Protein AF-0000000081335334 (afdb_homodimer)

Sequence (210 aa):
MKFLCPSDELTPDSSRGFDIDGCKLLAVRRNGVAYFYINRCPHRGIALEWQPDRFLDDSASLIQCATHGALFLIESGECIAGPCAGQSLVALPGREDEQGLWVAIMKFLCPSDELTPDSSRGFDIDGCKLLAVRRNGVAYFYINRCPHRGIALEWQPDRFLDDSASLIQCATHGALFLIESGECIAGPCAGQSLVALPGREDEQGLWVAI

Solvent-accessible surface area (backbone atoms only — not comparable to full-atom values): 11265 Å² total; per-residue (Å²): 104,40,80,74,45,48,54,81,79,56,43,82,59,34,43,41,61,47,71,58,87,79,47,44,28,34,38,35,27,50,94,91,40,77,40,38,29,46,41,36,32,38,70,79,42,40,63,27,48,85,48,90,40,48,36,54,40,94,83,48,69,29,36,29,27,61,83,79,55,31,31,21,40,63,91,72,25,39,23,78,37,54,89,39,50,77,42,48,43,50,71,36,59,64,51,75,56,96,76,16,32,34,33,51,66,103,40,80,72,44,48,55,80,78,55,42,85,59,33,44,40,62,48,71,59,87,78,47,46,28,35,38,35,25,51,95,89,40,79,39,38,30,48,42,34,33,38,68,80,41,41,63,28,48,85,47,90,40,49,37,54,39,95,82,47,70,32,35,29,27,62,82,79,54,30,31,20,40,62,90,73,25,39,21,77,38,55,86,38,49,77,42,50,43,50,69,38,57,64,51,74,57,97,76,16,33,33,33,51,66

Secondary structure (DSSP, 8-state):
-EEEE-GGGS-TT-EEEEEETTEEEEEEEETTEEEEEES--TTTS--S-SSTT--B-TTSSEEE-TTT--EEETTT-BEEESTTTT-BPPB--EEE-SS-EEE--/-EEEE-GGGS-TT-EEEEEETTEEEEEEEETTEEEEEES--TTTS--S-SSTT--B-TTSSEEE-TTT--EEETTT-BEEESTTTT-BPPB--EEE-SS-EEE--

Nearest PDB structures (foldseek):
  3gce-assembly1_A  TM=8.422E-01  e=9.012E-07  Nocardioides aromaticivorans
  8hn2-assembly1_B  TM=8.717E-01  e=3.182E-06  Chlorobaculum tepidum
  5bok-assembly1_A  TM=8.753E-01  e=7.651E-06  Diaphorobacter sp. DS2
  4nbh-assembly1_B  TM=7.617E-01  e=2.555E-06  Janthinobacterium sp. J3
  2qpz-assembly1_A  TM=8.067E-01  e=3.553E-05  Pseudomonas putida

Radius of gyration: 17.17 Å; Cα contacts (8 Å, |Δi|>4): 540; chains: 2; bounding box: 34×48×43 Å

Organism: NCBI:txid2813360

InterPro domains:
  IPR017941 Rieske [2Fe-2S] iron-sulphur domain [PF00355] (3-87)
  IPR017941 Rieske [2Fe-2S] iron-sulphur domain [PS51296] (2-103)
  IPR036922 Rieske [2Fe-2S] iron-sulphur domain superfamily [G3DSA:2.102.10.10] (2-104)
  IPR036922 Rieske [2Fe-2S] iron-sulphur domain superfamily [SSF50022] (3-103)

Structure (mmCIF, N/CA/C/O backbone):
data_AF-0000000081335334-model_v1
#
loop_
_entity.id
_entity.type
_entity.pdbx_description
1 polymer 'Rieske 2Fe-2S domain-containing protein'
#
loop_
_atom_site.group_PDB
_atom_site.id
_atom_site.type_symbol
_atom_site.label_atom_id
_atom_site.label_alt_id
_atom_site.label_comp_id
_atom_site.label_asym_id
_atom_site.label_entity_id
_atom_site.label_seq_id
_atom_site.pdbx_PDB_ins_code
_atom_site.Cartn_x
_atom_site.Cartn_y
_atom_site.Cartn_z
_atom_site.occupancy
_atom_site.B_iso_or_equiv
_atom_site.auth_seq_id
_atom_site.auth_comp_id
_atom_site.auth_asym_id
_atom_site.auth_atom_id
_atom_site.pdbx_PDB_model_num
ATOM 1 N N . MET A 1 1 ? 7.398 10.844 -5.656 1 84.88 1 MET A N 1
ATOM 2 C CA . MET A 1 1 ? 6.449 11.086 -4.57 1 84.88 1 MET A CA 1
ATOM 3 C C . MET A 1 1 ? 5.344 12.039 -5.016 1 84.88 1 MET A C 1
ATOM 5 O O . MET A 1 1 ? 5.531 12.82 -5.945 1 84.88 1 MET A O 1
ATOM 9 N N . LYS A 1 2 ? 4.117 11.797 -4.398 1 89.25 2 LYS A N 1
ATOM 10 C CA . LYS A 1 2 ? 2.943 12.625 -4.684 1 89.25 2 LYS A CA 1
ATOM 11 C C . LYS A 1 2 ? 2.67 13.602 -3.543 1 89.25 2 LYS A C 1
ATOM 13 O O . LYS A 1 2 ? 2.721 13.227 -2.369 1 89.25 2 LYS A O 1
ATOM 18 N N . PHE A 1 3 ? 2.5 14.906 -3.975 1 94.31 3 PHE A N 1
ATOM 19 C CA . PHE A 1 3 ? 2.145 15.922 -2.99 1 94.31 3 PHE A CA 1
ATOM 20 C C . PHE A 1 3 ? 0.717 15.719 -2.494 1 94.31 3 PHE A C 1
ATOM 22 O O . PHE A 1 3 ? -0.206 15.555 -3.295 1 94.31 3 PHE A O 1
ATOM 29 N N . LEU A 1 4 ? 0.511 15.703 -1.159 1 97.31 4 LEU A N 1
ATOM 30 C CA . LEU A 1 4 ? -0.815 15.477 -0.598 1 97.31 4 LEU A CA 1
ATOM 31 C C . LEU A 1 4 ? -1.488 16.797 -0.234 1 97.31 4 LEU A C 1
ATOM 33 O O . LEU A 1 4 ? -2.604 17.062 -0.681 1 97.31 4 LEU A O 1
ATOM 37 N N . CYS A 1 5 ? -0.789 17.578 0.562 1 98.31 5 CYS A N 1
ATOM 38 C CA . CYS A 1 5 ? -1.36 18.828 1.056 1 98.31 5 CYS A CA 1
ATOM 39 C C . CYS A 1 5 ? -0.318 19.641 1.812 1 98.31 5 CYS A C 1
ATOM 41 O O . CYS A 1 5 ? 0.732 19.109 2.188 1 98.31 5 CYS A O 1
ATOM 43 N N . PRO A 1 6 ? -0.608 20.906 1.947 1 98.56 6 PRO A N 1
ATOM 44 C CA . PRO A 1 6 ? 0.229 21.672 2.871 1 98.56 6 PRO A CA 1
ATOM 45 C C . PRO A 1 6 ? 0.205 21.109 4.293 1 98.56 6 PRO A C 1
ATOM 47 O O . PRO A 1 6 ? -0.805 20.547 4.723 1 98.56 6 PRO A O 1
ATOM 50 N N . SER A 1 7 ? 1.353 21.344 5.004 1 98.19 7 SER A N 1
ATOM 51 C CA . SER A 1 7 ? 1.514 20.766 6.332 1 98.19 7 SER A CA 1
ATOM 52 C C . SER A 1 7 ? 0.416 21.234 7.277 1 98.19 7 SER A C 1
ATOM 54 O O . SER A 1 7 ? -0.032 20.484 8.141 1 98.19 7 SER A O 1
ATOM 56 N N . ASP A 1 8 ? -0.045 22.422 7.094 1 97.81 8 ASP A N 1
ATOM 57 C CA . ASP A 1 8 ? -0.977 23.016 8.055 1 97.81 8 ASP A CA 1
ATOM 58 C C . ASP A 1 8 ? -2.383 22.438 7.871 1 97.81 8 ASP A C 1
ATOM 60 O O . ASP A 1 8 ? -3.254 22.641 8.719 1 97.81 8 ASP A O 1
ATOM 64 N N . GLU A 1 9 ? -2.6 21.734 6.777 1 98.25 9 GLU A N 1
ATOM 65 C CA . GLU A 1 9 ? -3.902 21.109 6.566 1 98.25 9 GLU A CA 1
ATOM 66 C C . GLU A 1 9 ? -4.043 19.828 7.395 1 98.25 9 GLU A C 1
ATOM 68 O O . GLU A 1 9 ? -5.148 19.312 7.566 1 98.25 9 GLU A O 1
ATOM 73 N N . LEU A 1 10 ? -3.016 19.297 7.859 1 98.69 10 LEU A N 1
ATOM 74 C CA . LEU A 1 10 ? -3.035 18.203 8.82 1 98.69 10 LEU A CA 1
ATOM 75 C C . LEU A 1 10 ? -2.561 18.672 10.195 1 98.69 10 LEU A C 1
ATOM 77 O O . LEU A 1 10 ? -1.369 18.609 10.5 1 98.69 10 LEU A O 1
ATOM 81 N N . THR A 1 11 ? -3.455 19.047 10.969 1 97.81 11 THR A N 1
ATOM 82 C CA . THR A 1 11 ? -3.148 19.641 12.266 1 97.81 11 THR A CA 1
ATOM 83 C C . THR A 1 11 ? -2.715 18.562 13.258 1 97.81 11 THR A C 1
ATOM 85 O O . THR A 1 11 ? -2.84 17.375 12.984 1 97.81 11 THR A O 1
ATOM 88 N N . PRO A 1 12 ? -2.119 18.984 14.383 1 97.81 12 PRO A N 1
ATOM 89 C CA . PRO A 1 12 ? -1.72 18 15.383 1 97.81 12 PRO A CA 1
ATOM 90 C C . PRO A 1 12 ? -2.877 17.109 15.828 1 97.81 12 PRO A C 1
ATOM 92 O O . PRO A 1 12 ? -4.004 17.578 15.992 1 97.81 12 PRO A O 1
ATOM 95 N N . ASP A 1 13 ? -2.559 15.797 16.031 1 98.19 13 ASP A N 1
ATOM 96 C CA . ASP A 1 13 ? -3.502 14.797 16.531 1 98.19 13 ASP A CA 1
ATOM 97 C C . ASP A 1 13 ? -4.777 14.781 15.695 1 98.19 13 ASP A C 1
ATOM 99 O O . ASP A 1 13 ? -5.883 14.758 16.234 1 98.19 13 ASP A O 1
ATOM 103 N N . SER A 1 14 ? -4.543 14.883 14.398 1 98.44 14 SER A N 1
ATOM 104 C CA . SER A 1 14 ? -5.656 14.812 13.453 1 98.44 14 SER A CA 1
ATOM 105 C C . SER A 1 14 ? -5.34 13.875 12.297 1 98.44 14 SER A C 1
ATOM 107 O O . SER A 1 14 ? -4.23 13.344 12.211 1 98.44 14 SER A O 1
ATOM 109 N N . SER A 1 15 ? -6.355 13.594 11.531 1 98.81 15 SER A N 1
ATOM 110 C CA . SER A 1 15 ? -6.23 12.727 10.359 1 98.81 15 SER A CA 1
ATOM 111 C C . SER A 1 15 ? -6.891 13.359 9.133 1 98.81 15 SER A C 1
ATOM 113 O O . SER A 1 15 ? -7.723 14.258 9.266 1 98.81 15 SER A O 1
ATOM 115 N N . ARG A 1 16 ? -6.445 12.906 7.996 1 98.75 16 ARG A N 1
ATOM 116 C CA . ARG A 1 16 ? -7.016 13.352 6.73 1 98.75 16 ARG A CA 1
ATOM 117 C C . ARG A 1 16 ? -6.988 12.234 5.691 1 98.75 16 ARG A C 1
ATOM 119 O O . ARG A 1 16 ? -6.008 11.492 5.594 1 98.75 16 ARG A O 1
ATOM 126 N N . GLY A 1 17 ? -8.094 12.211 4.926 1 98.38 17 GLY A N 1
ATOM 127 C CA . GLY A 1 17 ? -8.172 11.266 3.83 1 98.38 17 GLY A CA 1
ATOM 128 C C . GLY A 1 17 ? -7.832 11.875 2.484 1 98.38 17 GLY A C 1
ATOM 129 O O . GLY A 1 17 ? -7.996 13.086 2.287 1 98.38 17 GLY A O 1
ATOM 130 N N . PHE A 1 18 ? -7.355 11.023 1.622 1 96.69 18 PHE A N 1
ATOM 131 C CA . PHE A 1 18 ? -7.008 11.43 0.265 1 96.69 18 PHE A CA 1
ATOM 132 C C . PHE A 1 18 ? -7.406 10.352 -0.738 1 96.69 18 PHE A C 1
ATOM 134 O O . PHE A 1 18 ? -7.559 9.188 -0.376 1 96.69 18 PHE A O 1
ATOM 141 N N . ASP A 1 19 ? -7.652 10.797 -1.922 1 92.12 19 ASP A N 1
ATOM 142 C CA . ASP A 1 19 ? -7.844 9.922 -3.074 1 92.12 19 ASP A CA 1
ATOM 143 C C . ASP A 1 19 ? -6.902 10.312 -4.215 1 92.12 19 ASP A C 1
ATOM 145 O O . ASP A 1 19 ? -7.09 11.344 -4.855 1 92.12 19 ASP A O 1
ATOM 149 N N . ILE A 1 20 ? -5.879 9.492 -4.359 1 87.81 20 ILE A N 1
ATOM 150 C CA . ILE A 1 20 ? -4.898 9.742 -5.41 1 87.81 20 I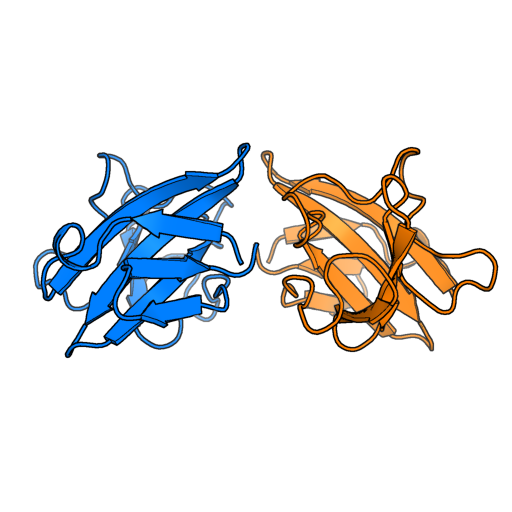LE A CA 1
ATOM 151 C C . ILE A 1 20 ? -5.105 8.75 -6.555 1 87.81 20 ILE A C 1
ATOM 153 O O . ILE A 1 20 ? -4.703 7.59 -6.461 1 87.81 20 ILE A O 1
ATOM 157 N N . ASP A 1 21 ? -5.691 9.234 -7.668 1 79.12 21 ASP A N 1
ATOM 158 C CA . ASP A 1 21 ? -5.945 8.414 -8.844 1 79.12 21 ASP A CA 1
ATOM 159 C C . ASP A 1 21 ? -6.664 7.125 -8.469 1 79.12 21 ASP A C 1
ATOM 161 O O . ASP A 1 21 ? -6.266 6.039 -8.898 1 79.12 21 ASP A O 1
ATOM 165 N N . GLY A 1 22 ? -7.531 7.215 -7.504 1 80.88 22 GLY A N 1
ATOM 166 C CA . GLY A 1 22 ? -8.352 6.074 -7.129 1 80.88 22 GLY A CA 1
ATOM 167 C C . GLY A 1 22 ? -7.805 5.305 -5.941 1 80.88 22 GLY A C 1
ATOM 168 O O . GLY A 1 22 ? -8.453 4.387 -5.438 1 80.88 22 GLY A O 1
ATOM 169 N N . CYS A 1 23 ? -6.637 5.574 -5.543 1 84.5 23 CYS A N 1
ATOM 170 C CA . CYS A 1 23 ? -6.051 4.961 -4.355 1 84.5 23 CYS A CA 1
ATOM 171 C C . CYS A 1 23 ? -6.34 5.793 -3.113 1 84.5 23 CYS A C 1
ATOM 173 O O . CYS A 1 23 ? -5.816 6.898 -2.967 1 84.5 23 CYS A O 1
ATOM 175 N N . LYS A 1 24 ? -7.164 5.211 -2.271 1 92.56 24 LYS A N 1
ATOM 176 C CA . LYS A 1 24 ? -7.527 5.918 -1.044 1 92.56 24 LYS A CA 1
ATOM 177 C C . LYS A 1 24 ? -6.469 5.715 0.038 1 92.56 24 LYS A C 1
ATOM 179 O O . LYS A 1 24 ? -6.02 4.594 0.272 1 92.56 24 LYS A O 1
ATOM 184 N N . LEU A 1 25 ? -6.062 6.852 0.604 1 96.06 25 LEU A N 1
ATOM 185 C CA . LEU A 1 25 ? -5.094 6.77 1.693 1 96.06 25 LEU A CA 1
ATOM 186 C C . LEU A 1 25 ? -5.449 7.75 2.809 1 96.06 25 LEU A C 1
ATOM 188 O O . LEU A 1 25 ? -6.395 8.531 2.678 1 96.06 25 LEU A O 1
ATOM 192 N N . LEU A 1 26 ? -4.816 7.578 3.957 1 98.56 26 LEU A N 1
ATOM 193 C CA . LEU A 1 26 ? -4.988 8.516 5.059 1 98.56 26 LEU A CA 1
ATOM 194 C C . LEU A 1 26 ? -3.639 8.977 5.598 1 98.56 26 LEU A C 1
ATOM 196 O O . LEU A 1 26 ? -2.646 8.25 5.5 1 98.56 26 LEU A O 1
ATOM 200 N N . ALA A 1 27 ? -3.596 10.164 6.09 1 98.81 27 ALA A N 1
ATOM 201 C CA . ALA A 1 27 ? -2.48 10.695 6.871 1 98.81 27 ALA A CA 1
ATOM 202 C C . ALA A 1 27 ? -2.91 11 8.305 1 98.81 27 ALA A C 1
ATOM 204 O O . ALA A 1 27 ? -4.027 11.461 8.539 1 98.81 27 ALA A O 1
ATOM 205 N N . VAL A 1 28 ? -2.057 10.742 9.18 1 98.88 28 VAL A N 1
ATOM 206 C CA . VAL A 1 28 ? -2.299 11.016 10.594 1 98.88 28 VAL A CA 1
ATOM 207 C C . VAL A 1 28 ? -1.081 11.703 11.203 1 98.88 28 VAL A C 1
ATOM 209 O O . VAL A 1 28 ? 0.058 11.305 10.953 1 98.88 28 VAL A O 1
ATOM 212 N N . ARG A 1 29 ? -1.322 12.75 11.961 1 98.62 29 ARG A N 1
ATOM 213 C CA . ARG A 1 29 ? -0.23 13.406 12.672 1 98.62 29 ARG A CA 1
ATOM 214 C C . ARG A 1 29 ? -0.278 13.078 14.164 1 98.62 29 ARG A C 1
ATOM 216 O O . ARG A 1 29 ? -1.317 13.242 14.805 1 98.62 29 ARG A O 1
ATOM 223 N N . ARG A 1 30 ? 0.833 12.578 14.625 1 98.12 30 ARG A N 1
ATOM 224 C CA . ARG A 1 30 ? 1.016 12.281 16.047 1 98.12 30 ARG A CA 1
ATOM 225 C C . ARG A 1 30 ? 2.412 12.68 16.5 1 98.12 30 ARG A C 1
ATOM 227 O O . ARG A 1 30 ? 3.41 12.312 15.891 1 98.12 30 ARG A O 1
ATOM 234 N N . ASN A 1 31 ? 2.396 13.438 17.578 1 97.56 31 ASN A N 1
ATOM 235 C CA . ASN A 1 31 ? 3.662 13.867 18.172 1 97.56 31 ASN A CA 1
ATOM 236 C C . ASN A 1 31 ? 4.574 14.508 17.125 1 97.56 31 ASN A C 1
ATOM 238 O O . ASN A 1 31 ? 5.758 14.18 17.047 1 97.56 31 ASN A O 1
ATOM 242 N N . GLY A 1 32 ? 3.967 15.227 16.266 1 97.25 32 GLY A N 1
ATOM 243 C CA . GLY A 1 32 ? 4.707 16.016 15.297 1 97.25 32 GLY A CA 1
ATOM 244 C C . GLY A 1 32 ? 5.098 15.234 14.062 1 97.25 32 GLY A C 1
ATOM 245 O O . GLY A 1 32 ? 5.676 15.789 13.125 1 97.25 32 GLY A O 1
ATOM 246 N N . VAL A 1 33 ? 4.797 13.984 14.086 1 98.19 33 VAL A N 1
ATOM 247 C CA . VAL A 1 33 ? 5.188 13.133 12.969 1 98.19 33 VAL A CA 1
ATOM 248 C C . VAL A 1 33 ? 3.953 12.742 12.156 1 98.19 33 VAL A C 1
ATOM 250 O O . VAL A 1 33 ? 2.912 12.406 12.727 1 98.19 33 VAL A O 1
ATOM 253 N N . ALA A 1 34 ? 4.039 12.812 10.812 1 98.62 34 ALA A N 1
ATOM 254 C CA . ALA A 1 34 ? 2.961 12.375 9.93 1 98.62 34 ALA A CA 1
ATOM 255 C C . ALA A 1 34 ? 3.164 10.93 9.484 1 98.62 34 ALA A C 1
ATOM 257 O O . ALA A 1 34 ? 4.254 10.562 9.039 1 98.62 34 ALA A O 1
ATOM 258 N N . TYR A 1 35 ? 2.172 10.125 9.648 1 98.62 35 TYR A N 1
ATOM 259 C CA . TYR A 1 35 ? 2.148 8.742 9.195 1 98.62 35 TYR A CA 1
ATOM 260 C C . TYR A 1 35 ? 1.143 8.555 8.062 1 98.62 35 TYR A C 1
ATOM 262 O O . TYR A 1 35 ? 0.133 9.258 8 1 98.62 35 TYR A O 1
ATOM 270 N N . PHE A 1 36 ? 1.461 7.613 7.18 1 98.06 36 PHE A N 1
ATOM 271 C CA . PHE A 1 36 ? 0.638 7.422 5.992 1 98.06 36 PHE A CA 1
ATOM 272 C C . PHE A 1 36 ? 0.286 5.949 5.812 1 98.06 36 PHE A C 1
ATOM 274 O O . PHE A 1 36 ? 1.154 5.078 5.918 1 98.06 36 PHE A O 1
ATOM 281 N N . TYR A 1 37 ? -0.961 5.668 5.52 1 97.19 37 TYR A N 1
ATOM 282 C CA . TYR A 1 37 ? -1.434 4.309 5.301 1 97.19 37 TYR A CA 1
ATOM 283 C C . TYR A 1 37 ? -2.402 4.246 4.125 1 97.19 37 TYR A C 1
ATOM 285 O O . TYR A 1 37 ? -3.1 5.223 3.838 1 97.19 37 TYR A O 1
ATOM 293 N N . ILE A 1 38 ? -2.436 3.111 3.451 1 94.69 38 ILE A N 1
ATOM 294 C CA . ILE A 1 38 ? -3.568 2.842 2.572 1 94.69 38 ILE A CA 1
ATOM 295 C C . ILE A 1 38 ? -4.859 2.816 3.389 1 94.69 38 ILE A C 1
ATOM 297 O O . ILE A 1 38 ? -4.898 2.246 4.48 1 94.69 38 ILE A O 1
ATOM 301 N N . ASN A 1 39 ? -5.867 3.525 2.914 1 96.44 39 ASN A N 1
ATOM 302 C CA . ASN A 1 39 ? -7.152 3.561 3.605 1 96.44 39 ASN A CA 1
ATOM 303 C C . ASN A 1 39 ? -7.965 2.295 3.344 1 96.44 39 ASN A C 1
ATOM 305 O O . ASN A 1 39 ? -8.969 2.334 2.639 1 96.44 39 ASN A O 1
ATOM 309 N N . ARG A 1 40 ? -7.504 1.259 3.939 1 93.69 40 ARG A N 1
ATOM 310 C CA . ARG A 1 40 ? -8.125 -0.052 3.775 1 93.69 40 ARG A CA 1
ATOM 311 C C . ARG A 1 40 ? -7.918 -0.915 5.016 1 93.69 40 ARG A C 1
ATOM 313 O O . ARG A 1 40 ? -6.785 -1.228 5.379 1 93.69 40 ARG A O 1
ATOM 320 N N . CYS A 1 41 ? -8.984 -1.318 5.586 1 95.12 41 CYS A N 1
ATOM 321 C CA . CYS A 1 41 ? -8.906 -2.148 6.781 1 95.12 41 CYS A CA 1
ATOM 322 C C . CYS A 1 41 ? -8.617 -3.6 6.422 1 95.12 41 CYS A C 1
ATOM 324 O O . CYS A 1 41 ? -9.312 -4.188 5.59 1 95.12 41 CYS A O 1
ATOM 326 N N . PRO A 1 42 ? -7.691 -4.215 7.078 1 91.75 42 PRO A N 1
ATOM 327 C CA . PRO A 1 42 ? -7.316 -5.582 6.711 1 91.75 42 PRO A CA 1
ATOM 328 C C . PRO A 1 42 ? -8.398 -6.602 7.047 1 91.75 42 PRO A C 1
ATOM 330 O O . PRO A 1 42 ? -8.367 -7.727 6.539 1 91.75 42 PRO A O 1
ATOM 333 N N . HIS A 1 43 ? -9.383 -6.293 7.883 1 90.25 43 HIS A N 1
ATOM 334 C CA . HIS A 1 43 ? -10.445 -7.219 8.266 1 90.25 43 HIS A CA 1
ATOM 335 C C . HIS A 1 43 ? -11.266 -7.652 7.059 1 90.25 43 HIS A C 1
ATOM 337 O O . HIS A 1 43 ? -11.359 -8.844 6.762 1 90.25 43 HIS A O 1
ATOM 343 N N . ARG A 1 44 ? -11.742 -6.59 6.273 1 88.12 44 ARG A N 1
ATOM 344 C CA . ARG A 1 44 ? -12.602 -6.922 5.137 1 88.12 44 ARG A CA 1
ATOM 345 C C . ARG A 1 44 ? -12.18 -6.148 3.893 1 88.12 44 ARG A C 1
ATOM 347 O O . ARG A 1 44 ? -12.852 -6.207 2.861 1 88.12 44 ARG A O 1
ATOM 354 N N . GLY A 1 45 ? -11.195 -5.395 4.016 1 88.31 45 GLY A N 1
ATOM 355 C CA . GLY A 1 45 ? -10.695 -4.68 2.85 1 88.31 45 GLY A CA 1
ATOM 356 C C . GLY A 1 45 ? -11.508 -3.439 2.518 1 88.31 45 GLY A C 1
ATOM 357 O O . GLY A 1 45 ? -11.578 -3.031 1.356 1 88.31 45 GLY A O 1
ATOM 358 N N . ILE A 1 46 ? -12.086 -2.865 3.486 1 91.12 46 ILE A N 1
ATOM 359 C CA . ILE A 1 46 ? -12.93 -1.699 3.242 1 91.12 46 ILE A CA 1
ATOM 360 C C . ILE A 1 46 ? -12.25 -0.449 3.801 1 91.12 46 ILE A C 1
ATOM 362 O O . ILE A 1 46 ? -11.289 -0.545 4.562 1 91.12 46 ILE A O 1
ATOM 366 N N . ALA A 1 47 ? -12.781 0.696 3.379 1 94.62 47 ALA A N 1
ATOM 367 C CA . ALA A 1 47 ? -12.297 1.956 3.934 1 94.62 47 ALA A CA 1
ATOM 368 C C . ALA A 1 47 ? -12.547 2.027 5.438 1 94.62 47 ALA A C 1
ATOM 370 O O . ALA A 1 47 ? -13.555 1.515 5.93 1 94.62 47 ALA A O 1
ATOM 371 N N . LEU A 1 48 ? -11.672 2.752 6.117 1 97.69 48 LEU A N 1
ATOM 372 C CA . LEU A 1 48 ? -11.719 2.789 7.574 1 97.69 48 LEU A CA 1
ATOM 373 C C . LEU A 1 48 ? -12.797 3.746 8.062 1 97.69 48 LEU A C 1
ATOM 375 O O . LEU A 1 48 ? -13.398 3.525 9.117 1 97.69 48 LEU A O 1
ATOM 379 N N . GLU A 1 49 ? -12.984 4.793 7.348 1 97.38 49 GLU A N 1
ATOM 380 C CA . GLU A 1 49 ? -13.773 5.883 7.902 1 97.38 49 GLU A CA 1
ATOM 381 C C . GLU A 1 49 ? -15.203 5.867 7.352 1 97.38 49 GLU A C 1
ATOM 383 O O . GLU A 1 49 ? -15.422 5.457 6.211 1 97.38 49 GLU A O 1
ATOM 388 N N . TRP A 1 50 ? -16.172 6.359 8.102 1 95.75 50 TRP A N 1
ATOM 389 C CA . TRP A 1 50 ? -17.531 6.602 7.641 1 95.75 50 TRP A CA 1
ATOM 390 C C . TRP A 1 50 ? -17.719 8.062 7.242 1 95.75 50 TRP A C 1
ATOM 392 O O . TRP A 1 50 ? -18.594 8.383 6.43 1 95.75 50 TRP A O 1
ATOM 402 N N . GLN A 1 51 ? -17.047 8.883 7.902 1 96.69 51 GLN A N 1
ATOM 403 C CA . GLN A 1 51 ? -17.047 10.312 7.59 1 96.69 51 GLN A CA 1
ATOM 404 C C . GLN A 1 51 ? -15.672 10.75 7.082 1 96.69 51 GLN A C 1
ATOM 406 O O . GLN A 1 51 ? -14.641 10.344 7.621 1 96.69 51 GLN A O 1
ATOM 411 N N . PRO A 1 52 ? -15.695 11.664 6.102 1 97.06 52 PRO A N 1
ATOM 412 C CA . PRO A 1 52 ? -14.414 12.117 5.559 1 97.06 52 PRO A CA 1
ATOM 413 C C . PRO A 1 52 ? -13.469 12.633 6.641 1 97.06 52 PRO A C 1
ATOM 415 O O . PRO A 1 52 ? -13.906 13.305 7.578 1 97.06 52 PRO A O 1
ATOM 418 N N . ASP A 1 53 ? -12.203 12.227 6.582 1 98.38 53 ASP A N 1
ATOM 419 C CA . ASP A 1 53 ? -11.086 12.75 7.348 1 98.38 53 ASP A CA 1
ATOM 420 C C . ASP A 1 53 ? -11.141 12.281 8.805 1 98.38 53 ASP A C 1
ATOM 422 O O . ASP A 1 53 ? -10.32 12.688 9.625 1 98.38 53 ASP A O 1
ATOM 426 N N . ARG A 1 54 ? -12.133 11.43 9.117 1 97.88 54 ARG A N 1
ATOM 427 C CA . ARG A 1 54 ? -12.266 10.953 10.492 1 97.88 54 ARG A CA 1
ATOM 428 C C . ARG A 1 54 ? -11.805 9.508 10.617 1 97.88 54 ARG A C 1
ATOM 430 O O . ARG A 1 54 ? -12.594 8.578 10.406 1 97.88 54 ARG A O 1
ATOM 437 N N . PHE A 1 55 ? -10.555 9.406 11.117 1 98.88 55 PHE A N 1
ATOM 438 C CA . PHE A 1 55 ? -9.969 8.07 11.188 1 98.88 55 PHE A CA 1
ATOM 439 C C . PHE A 1 55 ? -9.555 7.742 12.617 1 98.88 55 PHE A C 1
ATOM 441 O O . PHE A 1 55 ? -9.133 6.617 12.906 1 98.88 55 PHE A O 1
ATOM 448 N N . LEU A 1 56 ? -9.602 8.703 13.523 1 98.81 56 LEU A N 1
ATOM 449 C CA . LEU A 1 56 ? -9.047 8.508 14.859 1 98.81 56 LEU A CA 1
ATOM 450 C C . LEU A 1 56 ? -10.148 8.203 15.867 1 98.81 56 LEU A C 1
ATOM 452 O O . LEU A 1 56 ? -11.297 8.617 15.688 1 98.81 56 LEU A O 1
ATOM 456 N N . ASP A 1 57 ? -9.734 7.496 16.891 1 98.31 57 ASP A N 1
ATOM 457 C CA . ASP A 1 57 ? -10.664 7.285 18 1 98.31 57 ASP A CA 1
ATOM 458 C C . ASP A 1 57 ? -10.891 8.578 18.781 1 98.31 57 ASP A C 1
ATOM 460 O O . ASP A 1 57 ? -10.289 9.609 18.469 1 98.31 57 ASP A O 1
ATOM 464 N N . ASP A 1 58 ? -11.695 8.492 19.797 1 96.69 58 ASP A N 1
ATOM 465 C CA . ASP A 1 58 ? -12.117 9.688 20.516 1 96.69 58 ASP A CA 1
ATOM 466 C C . ASP A 1 58 ? -10.93 10.359 21.203 1 96.69 58 ASP A C 1
ATOM 468 O O . ASP A 1 58 ? -10.883 11.586 21.312 1 96.69 58 ASP A O 1
ATOM 472 N N . SER A 1 59 ? -10.039 9.602 21.656 1 96.69 59 SER A N 1
ATOM 473 C CA . SER A 1 59 ? -8.883 10.148 22.359 1 96.69 59 SER A CA 1
ATOM 474 C C . SER A 1 59 ? -7.805 10.602 21.391 1 96.69 59 SER A C 1
ATOM 476 O O . SER A 1 59 ? -6.785 11.164 21.797 1 96.69 59 SER A O 1
ATOM 478 N N . ALA A 1 60 ? -7.953 10.312 20.141 1 97.06 60 ALA A N 1
ATOM 479 C CA . ALA A 1 60 ? -6.992 10.625 19.078 1 97.06 60 ALA A CA 1
ATOM 480 C C . ALA A 1 60 ? -5.68 9.875 19.297 1 97.06 60 ALA A C 1
ATOM 482 O O . ALA A 1 60 ? -4.617 10.344 18.891 1 97.06 60 ALA A O 1
ATOM 483 N N . SER A 1 61 ? -5.762 8.727 19.875 1 97.94 61 SER A N 1
ATOM 484 C CA . SER A 1 61 ? -4.547 7.977 20.188 1 97.94 61 SER A CA 1
ATOM 485 C C . SER A 1 61 ? -4.375 6.785 19.25 1 97.94 61 SER A C 1
ATOM 487 O O . SER A 1 61 ? -3.285 6.219 19.156 1 97.94 61 SER A O 1
ATOM 489 N N . LEU A 1 62 ? -5.438 6.387 18.641 1 98.81 62 LEU A N 1
ATOM 490 C CA . LEU A 1 62 ? -5.453 5.227 17.766 1 98.81 62 LEU A CA 1
ATOM 491 C C . LEU A 1 62 ? -6.195 5.539 16.469 1 98.81 62 LEU A C 1
ATOM 493 O O . LEU A 1 62 ? -7.078 6.398 16.453 1 98.81 62 LEU A O 1
ATOM 497 N N . ILE A 1 63 ? -5.781 4.895 15.375 1 98.88 63 ILE A N 1
ATOM 498 C CA . ILE A 1 63 ? -6.609 4.844 14.172 1 98.88 63 ILE A CA 1
ATOM 499 C C . ILE A 1 63 ? -7.758 3.855 14.375 1 98.88 63 ILE A C 1
ATOM 501 O O . ILE A 1 63 ? -7.559 2.768 14.922 1 98.88 63 ILE A O 1
ATOM 505 N N . GLN A 1 64 ? -8.938 4.238 13.945 1 98.81 64 GLN A N 1
ATOM 506 C CA . GLN A 1 64 ? -10.102 3.4 14.172 1 98.81 64 GLN A CA 1
ATOM 507 C C . GLN A 1 64 ? -10.883 3.172 12.875 1 98.81 64 GLN A C 1
ATOM 509 O O . GLN A 1 64 ? -11.148 4.117 12.133 1 98.81 64 GLN A O 1
ATOM 514 N N . CYS A 1 65 ? -11.141 1.946 12.602 1 98.38 65 CYS A N 1
ATOM 515 C CA . CYS A 1 65 ? -12.109 1.65 11.555 1 98.38 65 CYS A CA 1
ATOM 516 C C . CYS A 1 65 ? -13.539 1.807 12.07 1 98.38 65 CYS A C 1
ATOM 518 O O . CYS A 1 65 ? -13.93 1.149 13.039 1 98.38 65 CYS A O 1
ATOM 520 N N . ALA A 1 66 ? -14.289 2.508 11.414 1 97.94 66 ALA A N 1
ATOM 521 C CA . ALA A 1 66 ? -15.617 2.891 11.883 1 97.94 66 ALA A CA 1
ATOM 522 C C . ALA A 1 66 ? -16.609 1.744 11.719 1 97.94 66 ALA A C 1
ATOM 524 O O . ALA A 1 66 ? -17.656 1.725 12.375 1 97.94 66 ALA A O 1
ATOM 525 N N . THR A 1 67 ? -16.328 0.836 10.875 1 96.75 67 THR A N 1
ATOM 526 C CA . THR A 1 67 ? -17.328 -0.161 10.5 1 96.75 67 THR A CA 1
ATOM 527 C C . THR A 1 67 ? -17.422 -1.251 11.57 1 96.75 67 THR A C 1
ATOM 529 O O . THR A 1 67 ? -18.5 -1.485 12.125 1 96.75 67 THR A O 1
ATOM 532 N N . HIS A 1 68 ? -16.312 -1.866 11.969 1 96.81 68 HIS A N 1
ATOM 533 C CA . HIS A 1 68 ? -16.359 -2.963 12.93 1 96.81 68 HIS A CA 1
ATOM 534 C C . HIS A 1 68 ? -15.57 -2.621 14.188 1 96.81 68 HIS A C 1
ATOM 536 O O . HIS A 1 68 ? -15.398 -3.469 15.07 1 96.81 68 HIS A O 1
ATOM 542 N N . GLY A 1 69 ? -14.914 -1.448 14.164 1 98.06 69 GLY A N 1
ATOM 543 C CA . GLY A 1 69 ? -14.336 -0.924 15.391 1 98.06 69 GLY A CA 1
ATOM 544 C C . GLY A 1 69 ? -12.906 -1.385 15.617 1 98.06 69 GLY A C 1
ATOM 545 O O . GLY A 1 69 ? -12.391 -1.293 16.734 1 98.06 69 GLY A O 1
ATOM 546 N N . ALA A 1 70 ? -12.258 -1.906 14.586 1 98.25 70 ALA A N 1
ATOM 547 C CA . ALA A 1 70 ? -10.844 -2.262 14.727 1 98.25 70 ALA A CA 1
ATOM 548 C C . ALA A 1 70 ? -10.016 -1.05 15.141 1 98.25 70 ALA A C 1
ATOM 550 O O . ALA A 1 70 ? -10.242 0.06 14.656 1 98.25 70 ALA A O 1
ATOM 551 N N . LEU A 1 71 ? -8.992 -1.304 16.062 1 98.88 71 LEU A N 1
ATOM 552 C CA . LEU A 1 71 ? -8.125 -0.249 16.562 1 98.88 71 LEU A CA 1
ATOM 553 C C . LEU A 1 71 ? -6.668 -0.53 16.203 1 98.88 71 LEU A C 1
ATOM 555 O O . LEU A 1 71 ? -6.168 -1.634 16.438 1 98.88 71 LEU A O 1
ATOM 559 N N . PHE A 1 72 ? -6.004 0.489 15.633 1 98.75 72 PHE A N 1
ATOM 560 C CA . PHE A 1 72 ? -4.633 0.352 15.156 1 98.75 72 PHE A CA 1
ATOM 561 C C . PHE A 1 72 ? -3.723 1.372 15.836 1 98.75 72 PHE A C 1
ATOM 563 O O . PHE A 1 72 ? -4.113 2.525 16.031 1 98.75 72 PHE A O 1
ATOM 570 N N . LEU A 1 73 ? -2.508 0.943 16.094 1 98.81 73 LEU A N 1
ATOM 571 C CA . LEU A 1 73 ? -1.484 1.896 16.516 1 98.81 73 LEU A CA 1
ATOM 572 C C . LEU A 1 73 ? -1.145 2.859 15.383 1 98.81 73 LEU A C 1
ATOM 574 O O . LEU A 1 73 ? -0.965 2.439 14.234 1 98.81 73 LEU A O 1
ATOM 578 N N . ILE A 1 74 ? -1.026 4.156 15.703 1 98.75 74 ILE A N 1
ATOM 579 C CA . ILE A 1 74 ? -0.768 5.18 14.695 1 98.75 74 ILE A CA 1
ATOM 580 C C . ILE A 1 74 ? 0.627 4.98 14.109 1 98.75 74 ILE A C 1
ATOM 582 O O . ILE A 1 74 ? 0.821 5.105 12.898 1 98.75 74 ILE A O 1
ATOM 586 N N . GLU A 1 75 ? 1.611 4.602 14.914 1 98.44 75 GLU A N 1
ATOM 587 C CA . GLU A 1 75 ? 3.02 4.598 14.531 1 98.44 75 GLU A CA 1
ATOM 588 C C . GLU A 1 75 ? 3.357 3.379 13.68 1 98.44 75 GLU A C 1
ATOM 590 O O . GLU A 1 75 ? 4.215 3.451 12.797 1 98.44 75 GLU A O 1
ATOM 595 N N . SER A 1 76 ?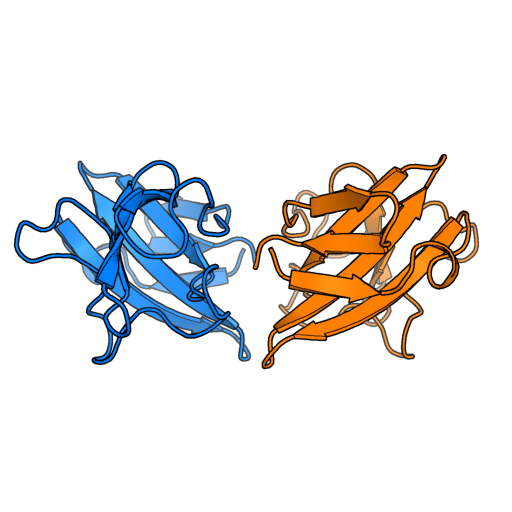 2.691 2.275 13.969 1 97.5 76 SER A N 1
ATOM 596 C CA . SER A 1 76 ? 3.088 1.046 13.289 1 97.5 76 SER A CA 1
ATOM 597 C C . SER A 1 76 ? 1.974 0.531 12.383 1 97.5 76 SER A C 1
ATOM 599 O O . SER A 1 76 ? 2.213 -0.303 11.508 1 97.5 76 SER A O 1
ATOM 601 N N . GLY A 1 77 ? 0.732 0.942 12.625 1 97.94 77 GLY A N 1
ATOM 602 C CA . GLY A 1 77 ? -0.399 0.425 11.875 1 97.94 77 GLY A CA 1
ATOM 603 C C . GLY A 1 77 ? -0.888 -0.92 12.375 1 97.94 77 GLY A C 1
ATOM 604 O O . GLY A 1 77 ? -1.8 -1.513 11.797 1 97.94 77 GLY A O 1
ATOM 605 N N . GLU A 1 78 ? -0.311 -1.43 13.484 1 97.56 78 GLU A N 1
ATOM 606 C CA . GLU A 1 78 ? -0.69 -2.734 14.016 1 97.56 78 GLU A CA 1
ATOM 607 C C . GLU A 1 78 ? -2.064 -2.684 14.68 1 97.56 78 GLU A C 1
ATOM 609 O O . GLU A 1 78 ? -2.346 -1.779 15.469 1 97.56 78 GLU A O 1
ATOM 614 N N . CYS A 1 79 ? -2.898 -3.605 14.328 1 98 79 CYS A N 1
ATOM 615 C CA . CYS A 1 79 ? -4.207 -3.717 14.961 1 98 79 CYS A CA 1
ATOM 616 C C . CYS A 1 79 ? -4.09 -4.348 16.344 1 98 79 CYS A C 1
ATOM 618 O O . CYS A 1 79 ? -3.598 -5.469 16.484 1 98 79 CYS A O 1
ATOM 620 N N . ILE A 1 80 ? -4.582 -3.727 17.344 1 98.5 80 ILE A N 1
ATOM 621 C CA . ILE A 1 80 ? -4.371 -4.207 18.703 1 98.5 80 ILE A CA 1
ATOM 622 C C . ILE A 1 80 ? -5.707 -4.625 19.312 1 98.5 80 ILE A C 1
ATOM 624 O O . ILE A 1 80 ? -5.746 -5.172 20.422 1 98.5 80 ILE A O 1
ATOM 628 N N . ALA A 1 81 ? -6.801 -4.348 18.703 1 98.31 81 ALA A N 1
ATOM 629 C CA . ALA A 1 81 ? -8.133 -4.723 19.172 1 98.31 81 ALA A CA 1
ATOM 630 C C . ALA A 1 81 ? -9.125 -4.77 18 1 98.31 81 ALA A C 1
ATOM 632 O O . ALA A 1 81 ? -9.031 -3.979 17.062 1 98.31 81 ALA A O 1
ATOM 633 N N . GLY A 1 82 ? -10.148 -5.637 18.141 1 97.25 82 GLY A N 1
ATOM 634 C CA . GLY A 1 82 ? -11.141 -5.789 17.078 1 97.25 82 GLY A CA 1
ATOM 635 C C . GLY A 1 82 ? -10.945 -7.043 16.25 1 97.25 82 GLY A C 1
ATOM 636 O O . GLY A 1 82 ? -10.203 -7.945 16.656 1 97.25 82 GLY A O 1
ATOM 637 N N . PRO A 1 83 ? -11.625 -7.141 15.039 1 96 83 PRO A N 1
ATOM 638 C CA . PRO A 1 83 ? -11.75 -8.414 14.328 1 96 83 PRO A CA 1
ATOM 639 C C . PRO A 1 83 ? -10.484 -8.789 13.562 1 96 83 PRO A C 1
ATOM 641 O O . PRO A 1 83 ? -10.336 -9.938 13.125 1 96 83 PRO A O 1
ATOM 644 N N . CYS A 1 84 ? -9.562 -7.957 13.344 1 94.06 84 CYS A N 1
ATOM 645 C CA . CYS A 1 84 ? -8.336 -8.273 12.633 1 94.06 84 CYS A CA 1
ATOM 646 C C . CYS A 1 84 ? -7.121 -8.086 13.539 1 94.06 84 CYS A C 1
ATOM 648 O O . CYS A 1 84 ? -6.047 -7.699 13.078 1 94.06 84 CYS A O 1
ATOM 650 N N . ALA A 1 85 ? -7.309 -8.156 14.797 1 95.19 85 ALA A N 1
ATOM 651 C CA . ALA A 1 85 ? -6.199 -8.047 15.734 1 95.19 85 ALA A CA 1
ATOM 652 C C . ALA A 1 85 ? -5.008 -8.883 15.289 1 95.19 85 ALA A C 1
ATOM 654 O O . ALA A 1 85 ? -5.172 -10.031 14.867 1 95.19 85 ALA A O 1
ATOM 655 N N . GLY A 1 86 ? -3.809 -8.297 15.32 1 93.62 86 GLY A N 1
ATOM 656 C CA . GLY A 1 86 ? -2.586 -8.953 14.883 1 93.62 86 GLY A CA 1
ATOM 657 C C . GLY A 1 86 ? -2.197 -8.609 13.461 1 93.62 86 GLY A C 1
ATOM 658 O O . GLY A 1 86 ? -1.041 -8.781 13.07 1 93.62 86 GLY A O 1
ATOM 659 N N . GLN A 1 87 ? -3.121 -8.195 12.633 1 92.94 87 GLN A N 1
ATOM 660 C CA . GLN A 1 87 ? -2.828 -7.684 11.297 1 92.94 87 GLN A CA 1
ATOM 661 C C . GLN A 1 87 ? -2.434 -6.211 11.344 1 92.94 87 GLN A C 1
ATOM 663 O O . GLN A 1 87 ? -2.348 -5.621 12.422 1 92.94 87 GLN A O 1
ATOM 668 N N . SER A 1 88 ? -2.045 -5.676 10.156 1 95.38 88 SER A N 1
ATOM 669 C CA . SER A 1 88 ? -1.604 -4.285 10.141 1 95.38 88 SER A CA 1
ATOM 670 C C . SER A 1 88 ? -2.135 -3.543 8.922 1 95.38 88 SER A C 1
ATOM 672 O O . SER A 1 88 ? -2.385 -4.152 7.879 1 95.38 88 SER A O 1
ATOM 674 N N . LEU A 1 89 ? -2.322 -2.273 9.086 1 96.44 89 LEU A N 1
ATOM 675 C CA . LEU A 1 89 ? -2.496 -1.403 7.93 1 96.44 89 LEU A CA 1
ATOM 676 C C . LEU A 1 89 ? -1.247 -1.407 7.055 1 96.44 89 LEU A C 1
ATOM 678 O O . LEU A 1 89 ? -0.142 -1.654 7.543 1 96.44 89 LEU A O 1
ATOM 682 N N . VAL A 1 90 ? -1.48 -1.14 5.801 1 93.62 90 VAL A N 1
ATOM 683 C CA . VAL A 1 90 ? -0.342 -1.007 4.898 1 93.62 90 VAL A CA 1
ATOM 684 C C . VAL A 1 90 ? 0.197 0.421 4.953 1 93.62 90 VAL A C 1
ATOM 686 O O . VAL A 1 90 ? -0.49 1.365 4.559 1 93.62 90 VAL A O 1
ATOM 689 N N . ALA A 1 91 ? 1.424 0.483 5.395 1 95.31 91 ALA A N 1
ATOM 690 C CA . ALA A 1 91 ? 2.055 1.795 5.52 1 95.31 91 ALA A CA 1
ATOM 691 C C . ALA A 1 91 ? 2.584 2.277 4.172 1 95.31 91 ALA A C 1
ATOM 693 O O . ALA A 1 91 ? 3.043 1.475 3.355 1 95.31 91 ALA A O 1
ATOM 694 N N . LEU A 1 92 ? 2.48 3.504 3.955 1 94.38 92 LEU A N 1
ATOM 695 C CA . LEU A 1 92 ? 3.078 4.152 2.793 1 94.38 92 LEU A CA 1
ATOM 696 C C . LEU A 1 92 ? 4.277 5 3.199 1 94.38 92 LEU A C 1
ATOM 698 O O . LEU A 1 92 ? 4.199 5.781 4.152 1 94.38 92 LEU A O 1
ATOM 702 N N . PRO A 1 93 ? 5.375 4.852 2.461 1 91.25 93 PRO A N 1
ATOM 703 C CA . PRO A 1 93 ? 6.465 5.801 2.707 1 91.25 93 PRO A CA 1
ATOM 704 C C . PRO A 1 93 ? 6.078 7.242 2.383 1 91.25 93 PRO A C 1
ATOM 706 O O . PRO A 1 93 ? 5.359 7.488 1.409 1 91.25 93 PRO A O 1
ATOM 709 N N . GLY A 1 94 ? 6.469 8.102 3.279 1 95 94 GLY A N 1
ATOM 710 C CA . GLY A 1 94 ? 6.203 9.516 3.055 1 95 94 GLY A CA 1
ATOM 711 C C . GLY A 1 94 ? 7.145 10.43 3.816 1 95 94 GLY A C 1
ATOM 712 O O . GLY A 1 94 ? 8.031 9.961 4.535 1 95 94 GLY A O 1
ATOM 713 N N . ARG A 1 95 ? 6.992 11.656 3.455 1 95.25 95 ARG A N 1
ATOM 714 C CA . ARG A 1 95 ? 7.809 12.648 4.148 1 95.25 95 ARG A CA 1
ATOM 715 C C . ARG A 1 95 ? 7.078 13.984 4.266 1 95.25 95 ARG A C 1
ATOM 717 O O . ARG A 1 95 ? 6.055 14.188 3.609 1 95.25 95 ARG A O 1
ATOM 724 N N . GLU A 1 96 ? 7.574 14.797 5.129 1 97.69 96 GLU A N 1
ATOM 725 C CA . GLU A 1 96 ? 7.125 16.172 5.285 1 97.69 96 GLU A CA 1
ATOM 726 C C . GLU A 1 96 ? 8.273 17.156 5.062 1 97.69 96 GLU A C 1
ATOM 728 O O . GLU A 1 96 ? 9.375 16.969 5.59 1 97.69 96 GLU A O 1
ATOM 733 N N . ASP A 1 97 ? 7.98 18.156 4.207 1 97.44 97 ASP A N 1
ATOM 734 C CA . ASP A 1 97 ? 8.969 19.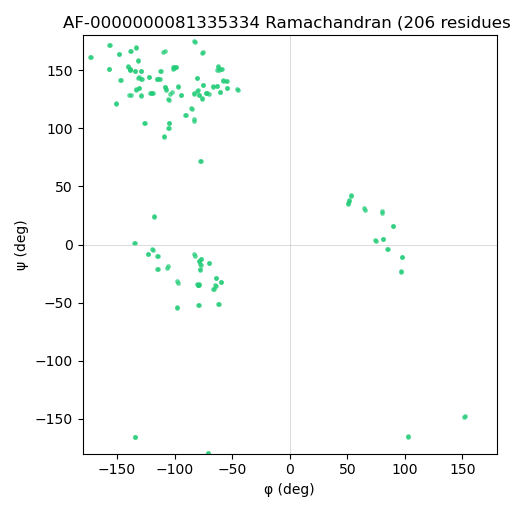219 4.008 1 97.44 97 ASP A CA 1
ATOM 735 C C . ASP A 1 97 ? 8.312 20.594 4.051 1 97.44 97 ASP A C 1
ATOM 737 O O . ASP A 1 97 ? 7.195 20.734 4.547 1 97.44 97 ASP A O 1
ATOM 741 N N . GLU A 1 98 ? 9.031 21.578 3.604 1 97.31 98 GLU A N 1
ATOM 742 C CA . GLU A 1 98 ? 8.547 22.953 3.717 1 97.31 98 GLU A CA 1
ATOM 743 C C . GLU A 1 98 ? 7.277 23.156 2.895 1 97.31 98 GLU A C 1
ATOM 745 O O . GLU A 1 98 ? 6.449 24.016 3.221 1 97.31 98 GLU A O 1
ATOM 750 N N . GLN A 1 99 ? 7.176 22.375 1.823 1 97.69 99 GLN A N 1
ATOM 751 C CA . GLN A 1 99 ? 6.012 22.531 0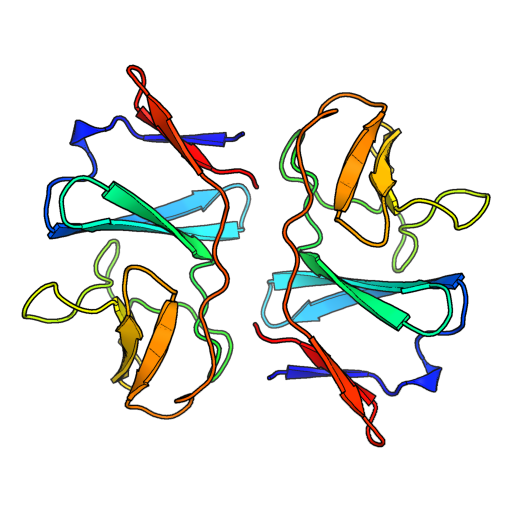.957 1 97.69 99 GLN A CA 1
ATOM 752 C C . GLN A 1 99 ? 4.801 21.797 1.537 1 97.69 99 GLN A C 1
ATOM 754 O O . GLN A 1 99 ? 3.658 22.156 1.237 1 97.69 99 GLN A O 1
ATOM 759 N N . GLY A 1 100 ? 5.043 20.672 2.195 1 98.5 100 GLY A N 1
ATOM 760 C CA . GLY A 1 100 ? 3.941 19.938 2.789 1 98.5 100 GLY A CA 1
ATOM 761 C C . GLY A 1 100 ? 4.211 18.453 2.895 1 98.5 100 GLY A C 1
ATOM 762 O O . GLY A 1 100 ? 5.332 18.031 3.186 1 98.5 100 GLY A O 1
ATOM 763 N N . LEU A 1 101 ? 3.156 17.688 2.777 1 98.44 101 LEU A N 1
ATOM 764 C CA . LEU A 1 101 ? 3.203 16.234 2.93 1 98.44 101 LEU A CA 1
ATOM 765 C C . LEU A 1 101 ? 3.293 15.555 1.57 1 98.44 101 LEU A C 1
ATOM 767 O O . LEU A 1 101 ? 2.604 15.945 0.625 1 98.44 101 LEU A O 1
ATOM 771 N N . TRP A 1 102 ? 4.176 14.57 1.496 1 95.19 102 TRP A N 1
ATOM 772 C CA . TRP A 1 102 ? 4.422 13.789 0.289 1 95.19 102 TRP A CA 1
ATOM 773 C C . TRP A 1 102 ? 4.336 12.297 0.581 1 95.19 102 TRP A C 1
ATOM 775 O O . TRP A 1 102 ? 4.801 11.836 1.628 1 95.19 102 TRP A O 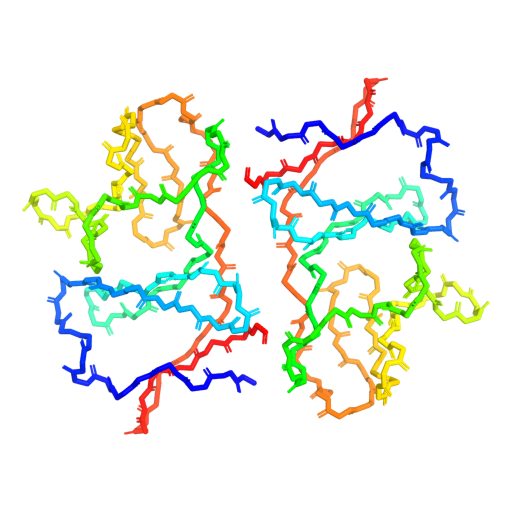1
ATOM 785 N N . VAL A 1 103 ? 3.789 11.531 -0.347 1 94 103 VAL A N 1
ATOM 786 C CA . VAL A 1 103 ? 3.734 10.086 -0.163 1 94 103 VAL A CA 1
ATOM 787 C C . VAL A 1 103 ? 4.25 9.383 -1.419 1 94 103 VAL A C 1
ATOM 789 O O . VAL A 1 103 ? 4.121 9.906 -2.527 1 94 103 VAL A O 1
ATOM 792 N N . ALA A 1 104 ? 4.906 8.305 -1.096 1 85.75 104 ALA A N 1
ATOM 793 C CA . ALA A 1 104 ? 5.328 7.457 -2.209 1 85.75 104 ALA A CA 1
ATOM 794 C C . ALA A 1 104 ? 4.195 6.535 -2.652 1 85.75 104 ALA A C 1
ATOM 796 O O . ALA A 1 104 ? 3.768 5.66 -1.896 1 85.75 104 ALA A O 1
ATOM 797 N N . ILE A 1 105 ? 3.586 6.844 -3.809 1 81.38 105 ILE A N 1
ATOM 798 C CA . ILE A 1 105 ? 2.523 5.98 -4.312 1 81.38 105 ILE A CA 1
ATOM 799 C C . ILE A 1 105 ? 2.387 6.152 -5.82 1 81.38 105 ILE A C 1
ATOM 801 O O . ILE A 1 105 ? 2.727 7.207 -6.363 1 81.38 105 ILE A O 1
ATOM 805 N N . MET B 1 1 ? -5.84 -11.609 6.484 1 84.75 1 MET B N 1
ATOM 806 C CA . MET B 1 1 ? -5.238 -11.781 5.164 1 84.75 1 MET B CA 1
ATOM 807 C C . MET B 1 1 ? -6.273 -12.258 4.152 1 84.75 1 MET B C 1
ATOM 809 O O . MET B 1 1 ? -7.281 -12.859 4.523 1 84.75 1 MET B O 1
ATOM 813 N N . LYS B 1 2 ? -6.055 -11.789 2.875 1 88.94 2 LYS B N 1
ATOM 814 C CA . LYS B 1 2 ? -6.926 -12.172 1.765 1 88.94 2 LYS B CA 1
ATOM 815 C C . LYS B 1 2 ? -6.27 -13.234 0.89 1 88.94 2 LYS B C 1
ATOM 817 O O . LYS B 1 2 ? -5.086 -13.133 0.564 1 88.94 2 LYS B O 1
ATOM 822 N N . PHE B 1 3 ? -7.094 -14.289 0.623 1 94.5 3 PHE B N 1
ATOM 823 C CA . PHE B 1 3 ? -6.621 -15.336 -0.276 1 94.5 3 PHE B CA 1
ATOM 824 C C . PHE B 1 3 ? -6.586 -14.836 -1.715 1 94.5 3 PHE B C 1
ATOM 826 O O . PHE B 1 3 ? -7.559 -14.258 -2.201 1 94.5 3 PHE B O 1
ATOM 833 N N . LEU B 1 4 ? -5.441 -15.055 -2.373 1 97.25 4 LEU B N 1
ATOM 834 C CA . LEU B 1 4 ? -5.297 -14.57 -3.738 1 97.25 4 LEU B CA 1
ATOM 835 C C . LEU B 1 4 ? -5.57 -15.68 -4.746 1 97.25 4 LEU B C 1
ATOM 837 O O . LEU B 1 4 ? -6.414 -15.531 -5.633 1 97.25 4 LEU B O 1
ATOM 841 N N . CYS B 1 5 ? -4.883 -16.781 -4.59 1 98.25 5 CYS B N 1
ATOM 842 C CA . CYS B 1 5 ? -4.984 -17.875 -5.547 1 98.25 5 CYS B CA 1
ATOM 843 C C . CYS B 1 5 ? -4.207 -19.094 -5.062 1 98.25 5 CYS B C 1
ATOM 845 O O . CYS B 1 5 ? -3.377 -18.984 -4.156 1 98.25 5 CYS B O 1
ATOM 847 N N . PRO B 1 6 ? -4.535 -20.219 -5.641 1 98.56 6 PRO B N 1
ATOM 848 C CA . PRO B 1 6 ? -3.654 -21.359 -5.398 1 98.56 6 PRO B CA 1
ATOM 849 C C . PRO B 1 6 ? -2.221 -21.125 -5.863 1 98.56 6 PRO B C 1
ATOM 851 O O . PRO B 1 6 ? -1.999 -20.375 -6.824 1 98.56 6 PRO B O 1
ATOM 854 N N . SER B 1 7 ? -1.279 -21.812 -5.145 1 98.19 7 SER B N 1
ATOM 855 C CA . SER B 1 7 ? 0.138 -21.578 -5.398 1 98.19 7 SER B CA 1
ATOM 856 C C . SER B 1 7 ? 0.497 -21.891 -6.848 1 98.19 7 SER B C 1
ATOM 858 O O . SER B 1 7 ? 1.35 -21.219 -7.438 1 98.19 7 SER B O 1
ATOM 860 N N . ASP B 1 8 ? -0.158 -22.828 -7.426 1 97.88 8 ASP B N 1
ATOM 861 C CA . ASP B 1 8 ? 0.226 -23.297 -8.75 1 97.88 8 ASP B CA 1
ATOM 862 C C . ASP B 1 8 ? -0.227 -22.312 -9.836 1 97.88 8 ASP B C 1
ATOM 864 O O . ASP B 1 8 ? 0.192 -22.422 -10.992 1 97.88 8 ASP B O 1
ATOM 868 N N . GLU B 1 9 ? -1.067 -21.391 -9.469 1 98.25 9 GLU B N 1
ATOM 869 C CA . GLU B 1 9 ? -1.496 -20.375 -10.43 1 98.25 9 GLU B CA 1
ATOM 870 C C . GLU B 1 9 ? -0.422 -19.312 -10.625 1 98.25 9 GLU B C 1
ATOM 872 O O . GLU B 1 9 ? -0.474 -18.547 -11.586 1 98.25 9 GLU B O 1
ATOM 877 N N . LEU B 1 10 ? 0.483 -19.203 -9.766 1 98.69 10 LEU B N 1
ATOM 878 C CA . LEU B 1 10 ? 1.662 -18.375 -9.945 1 98.69 10 LEU B CA 1
ATOM 879 C C . LEU B 1 10 ? 2.912 -19.219 -10.141 1 98.69 10 LEU B C 1
ATOM 881 O O . LEU B 1 10 ? 3.6 -19.547 -9.172 1 98.69 10 LEU B O 1
ATOM 885 N N . THR B 1 11 ? 3.205 -19.453 -11.336 1 97.88 11 THR B N 1
ATOM 886 C CA . THR B 1 11 ? 4.297 -20.359 -11.68 1 97.88 11 THR B CA 1
ATOM 887 C C . THR B 1 11 ? 5.648 -19.672 -11.461 1 97.88 11 THR B C 1
ATOM 889 O O . THR B 1 11 ? 5.711 -18.469 -11.234 1 97.88 11 THR B O 1
ATOM 892 N N . PRO B 1 12 ? 6.734 -20.469 -11.43 1 97.81 12 PRO B N 1
ATOM 893 C CA . PRO B 1 12 ? 8.055 -19.859 -11.266 1 97.81 12 PRO B CA 1
ATOM 894 C C . PRO B 1 12 ? 8.336 -18.781 -12.305 1 97.81 12 PRO B C 1
ATOM 896 O O . PRO B 1 12 ? 7.977 -18.922 -13.477 1 97.81 12 PRO B O 1
ATOM 899 N N . ASP B 1 13 ? 9.008 -17.672 -11.844 1 98.12 13 ASP B N 1
ATOM 900 C CA . ASP B 1 13 ? 9.438 -16.562 -12.688 1 98.12 13 ASP B CA 1
ATOM 901 C C . ASP B 1 13 ? 8.273 -16.016 -13.508 1 98.12 13 ASP B C 1
ATOM 903 O O . ASP B 1 13 ? 8.414 -15.773 -14.711 1 98.12 13 ASP B O 1
ATOM 907 N N . SER B 1 14 ? 7.156 -15.914 -12.805 1 98.44 14 SER B N 1
ATOM 908 C CA . SER B 1 14 ? 5.965 -15.344 -13.43 1 98.44 14 SER B CA 1
ATOM 909 C C . SER B 1 14 ? 5.301 -14.32 -12.516 1 98.44 14 SER B C 1
ATOM 911 O O . SER B 1 14 ? 5.734 -14.125 -11.375 1 98.44 14 SER B O 1
ATOM 913 N N . SER B 1 15 ? 4.359 -13.609 -13.078 1 98.81 15 SER B N 1
ATOM 914 C CA . SER B 1 15 ? 3.602 -12.609 -12.336 1 98.81 15 SER B CA 1
ATOM 915 C C . SER B 1 15 ? 2.104 -12.758 -12.578 1 98.81 15 SER B C 1
ATOM 917 O O . SER B 1 15 ? 1.688 -13.391 -13.555 1 98.81 15 SER B O 1
ATOM 919 N N . ARG B 1 16 ? 1.346 -12.234 -11.664 1 98.75 16 ARG B N 1
ATOM 920 C CA . ARG B 1 16 ? -0.109 -12.227 -11.773 1 98.75 16 ARG B CA 1
ATOM 921 C C . ARG B 1 16 ? -0.704 -10.984 -11.125 1 98.75 16 ARG B C 1
ATOM 923 O O . ARG B 1 16 ? -0.254 -10.555 -10.062 1 98.75 16 ARG B O 1
ATOM 930 N N . GLY B 1 17 ? -1.738 -10.5 -11.812 1 98.38 17 GLY B N 1
ATOM 931 C CA . GLY B 1 17 ? -2.473 -9.367 -11.273 1 98.38 17 GLY B CA 1
ATOM 932 C C . GLY B 1 17 ? -3.75 -9.766 -10.562 1 98.38 17 GLY B C 1
ATOM 933 O O . GLY B 1 17 ? -4.328 -10.812 -10.859 1 98.38 17 GLY B O 1
ATOM 934 N N . PHE B 1 18 ? -4.125 -8.938 -9.633 1 96.69 18 PHE B N 1
ATOM 935 C CA . PHE B 1 18 ? -5.348 -9.141 -8.867 1 96.69 18 PHE B CA 1
ATOM 936 C C . PHE B 1 18 ? -6.066 -7.816 -8.625 1 96.69 18 PHE B C 1
ATOM 938 O O . PHE B 1 18 ? -5.449 -6.754 -8.688 1 96.69 18 PHE B O 1
ATOM 945 N N . ASP B 1 19 ? -7.336 -7.914 -8.461 1 92 19 ASP B N 1
ATOM 946 C CA . ASP B 1 19 ? -8.18 -6.809 -8.008 1 92 19 ASP B CA 1
ATOM 947 C C . ASP B 1 19 ? -9.008 -7.215 -6.797 1 92 19 ASP B C 1
ATOM 949 O O . ASP B 1 19 ? -9.945 -8 -6.914 1 92 19 ASP B O 1
ATOM 953 N N . ILE B 1 20 ? -8.57 -6.727 -5.664 1 87.5 20 ILE B N 1
ATOM 954 C CA . ILE B 1 20 ? -9.266 -7.035 -4.418 1 87.5 20 ILE B CA 1
ATOM 955 C C . ILE B 1 20 ? -10.078 -5.824 -3.961 1 87.5 20 ILE B C 1
ATOM 957 O O . ILE B 1 20 ? -9.516 -4.867 -3.416 1 87.5 20 ILE B O 1
ATOM 961 N N . ASP B 1 21 ? -11.406 -5.879 -4.141 1 79 21 ASP B N 1
ATOM 962 C CA . ASP B 1 21 ? -12.305 -4.801 -3.742 1 79 21 ASP B CA 1
ATOM 963 C C . ASP B 1 21 ? -11.828 -3.459 -4.285 1 79 21 ASP B C 1
ATOM 965 O O . ASP B 1 21 ? -11.758 -2.473 -3.549 1 79 21 ASP B O 1
ATOM 969 N N . GLY B 1 22 ? -11.266 -3.475 -5.453 1 80.62 22 GLY B N 1
ATOM 970 C CA . GLY B 1 22 ? -10.859 -2.244 -6.121 1 80.62 22 GLY B CA 1
ATOM 971 C C . GLY B 1 22 ? -9.391 -1.924 -5.945 1 80.62 22 GLY B C 1
ATOM 972 O O . GLY B 1 22 ? -8.875 -0.98 -6.555 1 80.62 22 GLY B O 1
ATOM 973 N N . CYS B 1 23 ? -8.734 -2.596 -5.109 1 84.25 23 CYS B N 1
ATOM 974 C CA . CYS B 1 23 ? -7.293 -2.428 -4.93 1 84.25 23 CYS B CA 1
ATOM 975 C C . CYS B 1 23 ? -6.52 -3.373 -5.84 1 84.25 23 CYS B C 1
ATOM 977 O O . CYS B 1 23 ? -6.547 -4.59 -5.648 1 84.25 23 CYS B O 1
ATOM 979 N N . LYS B 1 24 ? -5.859 -2.758 -6.793 1 92.62 24 LYS B N 1
ATOM 980 C CA . LYS B 1 24 ? -5.082 -3.561 -7.738 1 92.62 24 LYS B CA 1
ATOM 981 C C . LYS B 1 24 ? -3.709 -3.898 -7.172 1 92.62 24 LYS B C 1
ATOM 983 O O . LYS B 1 24 ? -3.018 -3.027 -6.641 1 92.62 24 LYS B O 1
ATOM 988 N N . LEU B 1 25 ? -3.395 -5.195 -7.242 1 96 25 LEU B N 1
ATOM 989 C CA . LEU B 1 25 ? -2.076 -5.617 -6.781 1 96 25 LEU B CA 1
ATOM 990 C C . LEU B 1 25 ? -1.475 -6.648 -7.727 1 96 25 LEU B C 1
ATOM 992 O O . LEU B 1 25 ? -2.127 -7.07 -8.688 1 96 25 LEU B O 1
ATOM 996 N N . LEU B 1 26 ? -0.195 -6.898 -7.578 1 98.56 26 LEU B N 1
ATOM 997 C CA . LEU B 1 26 ? 0.467 -7.949 -8.344 1 98.56 26 LEU B CA 1
ATOM 998 C C . LEU B 1 26 ? 1.254 -8.883 -7.43 1 98.56 26 LEU B C 1
ATOM 1000 O O . LEU B 1 26 ? 1.703 -8.469 -6.359 1 98.56 26 LEU B O 1
ATOM 1004 N N . ALA B 1 27 ? 1.368 -10.109 -7.816 1 98.81 27 ALA B N 1
ATOM 1005 C CA . ALA B 1 27 ? 2.273 -11.086 -7.219 1 98.81 27 ALA B CA 1
ATOM 1006 C C . ALA B 1 27 ? 3.334 -11.531 -8.219 1 98.81 27 ALA B C 1
ATOM 1008 O O . ALA B 1 27 ? 3.049 -11.688 -9.414 1 98.81 27 ALA B O 1
ATOM 1009 N N . VAL B 1 28 ? 4.477 -11.719 -7.742 1 98.88 28 VAL B N 1
ATOM 1010 C CA . VAL B 1 28 ? 5.59 -12.18 -8.562 1 98.88 28 VAL B CA 1
ATOM 1011 C C . VAL B 1 28 ? 6.332 -13.305 -7.84 1 98.88 28 VAL B C 1
ATOM 1013 O O . VAL B 1 28 ? 6.598 -13.211 -6.641 1 98.88 28 VAL B O 1
ATOM 1016 N N . ARG B 1 29 ? 6.613 -14.375 -8.562 1 98.69 29 ARG B N 1
ATOM 1017 C CA . ARG B 1 29 ? 7.418 -15.445 -7.984 1 98.69 29 ARG B CA 1
ATOM 1018 C C . ARG B 1 29 ? 8.836 -15.422 -8.539 1 98.69 29 ARG B C 1
ATOM 1020 O O . ARG B 1 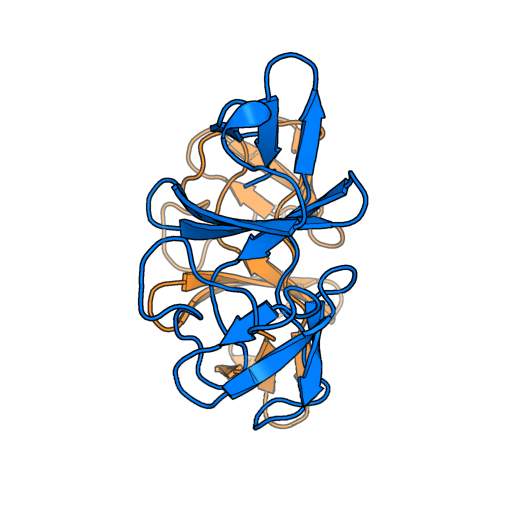29 ? 9.031 -15.406 -9.758 1 98.69 29 ARG B O 1
ATOM 1027 N N . ARG B 1 30 ? 9.766 -15.352 -7.613 1 98.12 30 ARG B N 1
ATOM 1028 C CA . ARG B 1 30 ? 11.188 -15.406 -7.941 1 98.12 30 ARG B CA 1
ATOM 1029 C C . ARG B 1 30 ? 11.945 -16.281 -6.945 1 98.12 30 ARG B C 1
ATOM 1031 O O . ARG B 1 30 ? 11.812 -16.094 -5.73 1 98.12 30 ARG B O 1
ATOM 1038 N N . ASN B 1 31 ? 12.695 -17.203 -7.527 1 97.56 31 ASN B N 1
ATOM 1039 C CA . ASN B 1 31 ? 13.508 -18.094 -6.699 1 97.56 31 ASN B CA 1
ATOM 1040 C C . ASN B 1 31 ? 12.68 -18.75 -5.602 1 97.56 31 ASN B C 1
ATOM 1042 O O . ASN B 1 31 ? 13.086 -18.781 -4.438 1 97.56 31 ASN B O 1
ATOM 1046 N N . GLY B 1 32 ? 11.492 -19.078 -5.969 1 97.31 32 GLY B N 1
ATOM 1047 C CA . GLY B 1 32 ? 10.625 -19.844 -5.082 1 97.31 32 GLY B CA 1
ATOM 1048 C C . GLY B 1 32 ? 9.875 -18.984 -4.094 1 97.31 32 GLY B C 1
ATOM 1049 O O . GLY B 1 32 ? 9.055 -19.484 -3.318 1 97.31 32 GLY B O 1
ATOM 1050 N N . VAL B 1 33 ? 10.156 -17.734 -4.121 1 98.19 33 VAL B N 1
ATOM 1051 C CA . VAL B 1 33 ? 9.523 -16.828 -3.166 1 98.19 33 VAL B CA 1
ATOM 1052 C C . VAL B 1 33 ? 8.508 -15.945 -3.885 1 98.19 33 VAL B C 1
ATOM 1054 O O . VAL B 1 33 ? 8.781 -15.438 -4.973 1 98.19 33 VAL B O 1
ATOM 1057 N N . ALA B 1 34 ? 7.316 -15.773 -3.297 1 98.62 34 ALA B N 1
ATOM 1058 C CA . ALA B 1 34 ? 6.301 -14.875 -3.84 1 98.62 34 ALA B CA 1
ATOM 1059 C C . ALA B 1 34 ? 6.391 -13.492 -3.197 1 98.62 34 ALA B C 1
ATOM 1061 O O . ALA B 1 34 ? 6.449 -13.367 -1.972 1 98.62 34 ALA B O 1
ATOM 1062 N N . TYR B 1 35 ? 6.445 -12.469 -4 1 98.62 35 TYR B N 1
ATOM 1063 C CA . TYR B 1 35 ? 6.441 -11.078 -3.57 1 98.62 35 TYR B CA 1
ATOM 1064 C C . TYR B 1 35 ? 5.152 -10.383 -3.998 1 98.62 35 TYR B C 1
ATOM 1066 O O . TYR B 1 35 ? 4.562 -10.727 -5.02 1 98.62 35 TYR B O 1
ATOM 1074 N N . PHE B 1 36 ? 4.742 -9.414 -3.18 1 98.06 36 PHE B N 1
ATOM 1075 C CA . PHE B 1 36 ? 3.465 -8.758 -3.416 1 98.06 36 PHE B CA 1
ATOM 1076 C C . PHE B 1 36 ? 3.617 -7.242 -3.373 1 98.06 36 PHE B C 1
ATOM 1078 O O . PHE B 1 36 ? 4.246 -6.703 -2.461 1 98.06 36 PHE B O 1
ATOM 1085 N N . TYR B 1 37 ? 3.027 -6.551 -4.328 1 97.19 37 TYR B N 1
ATOM 1086 C CA . TYR B 1 37 ? 3.076 -5.098 -4.402 1 97.19 37 TYR B CA 1
ATOM 1087 C C . TYR B 1 37 ? 1.724 -4.523 -4.809 1 97.19 37 TYR B C 1
ATOM 1089 O O . TYR B 1 37 ? 0.953 -5.18 -5.516 1 97.19 37 TYR B O 1
ATOM 1097 N N . ILE B 1 38 ? 1.434 -3.318 -4.359 1 94.69 38 ILE B N 1
ATOM 1098 C CA . ILE B 1 38 ? 0.355 -2.561 -4.988 1 94.69 38 ILE B CA 1
ATOM 1099 C C . ILE B 1 38 ? 0.679 -2.324 -6.461 1 94.69 38 ILE B C 1
ATOM 1101 O O . ILE B 1 38 ? 1.816 -1.995 -6.809 1 94.69 38 ILE B O 1
ATOM 1105 N N . ASN B 1 39 ? -0.282 -2.605 -7.32 1 96.44 39 ASN B N 1
ATOM 1106 C CA . ASN B 1 39 ? -0.089 -2.4 -8.75 1 96.44 39 ASN B CA 1
ATOM 1107 C C . ASN B 1 39 ? -0.209 -0.925 -9.125 1 96.44 39 ASN B C 1
ATOM 1109 O O . ASN B 1 39 ? -1.182 -0.52 -9.766 1 96.44 39 ASN B O 1
ATOM 1113 N N . ARG B 1 40 ? 0.766 -0.206 -8.742 1 93.69 40 ARG B N 1
ATOM 1114 C CA . ARG B 1 40 ? 0.805 1.235 -8.969 1 93.69 40 ARG B CA 1
ATOM 1115 C C . ARG B 1 40 ? 2.242 1.729 -9.102 1 93.69 40 ARG B C 1
ATOM 1117 O O . ARG B 1 40 ? 3.033 1.611 -8.164 1 93.69 40 ARG B O 1
ATOM 1124 N N . CYS B 1 41 ? 2.52 2.316 -10.195 1 95.25 41 CYS B N 1
ATOM 1125 C CA . CYS B 1 41 ? 3.865 2.828 -10.438 1 95.25 41 CYS B CA 1
ATOM 1126 C C . CYS B 1 41 ? 4.066 4.172 -9.742 1 95.25 41 CYS B C 1
ATOM 1128 O O . CYS B 1 41 ? 3.264 5.09 -9.922 1 95.25 41 CYS B O 1
ATOM 1130 N N . PRO B 1 42 ? 5.141 4.332 -9.047 1 91.94 42 PRO B N 1
ATOM 1131 C CA . PRO B 1 42 ? 5.34 5.574 -8.297 1 91.94 42 PRO B CA 1
ATOM 1132 C C . PRO B 1 42 ? 5.59 6.777 -9.195 1 91.94 42 PRO B C 1
ATOM 1134 O O . PRO B 1 42 ? 5.484 7.922 -8.75 1 91.94 42 PRO B O 1
ATOM 1137 N N . HIS B 1 43 ? 5.926 6.613 -10.469 1 90.56 43 HIS B N 1
ATOM 1138 C CA . HIS B 1 43 ? 6.203 7.711 -11.391 1 90.56 43 HIS B CA 1
ATOM 1139 C C . HIS B 1 43 ? 4.977 8.602 -11.578 1 90.56 43 HIS B C 1
ATOM 1141 O O . HIS B 1 43 ? 5.027 9.805 -11.312 1 90.56 43 HIS B O 1
ATOM 1147 N N . ARG B 1 44 ? 3.795 7.898 -11.906 1 88.31 44 ARG B N 1
ATOM 1148 C CA . ARG B 1 44 ? 2.594 8.688 -12.172 1 88.31 44 ARG B CA 1
ATOM 1149 C C . ARG B 1 44 ? 1.382 8.086 -11.469 1 88.31 44 ARG B C 1
ATOM 1151 O O . ARG B 1 44 ? 0.253 8.539 -11.672 1 88.31 44 ARG B O 1
ATOM 1158 N N . GLY B 1 45 ? 1.599 7.059 -10.781 1 88.62 45 GLY B N 1
ATOM 1159 C CA . GLY B 1 45 ? 0.5 6.48 -10.023 1 88.62 45 GLY B CA 1
ATOM 1160 C C . GLY B 1 45 ? -0.419 5.621 -10.875 1 88.62 45 GLY B C 1
ATOM 1161 O O . GLY B 1 45 ? -1.603 5.473 -10.555 1 88.62 45 GLY B O 1
ATOM 1162 N N . ILE B 1 46 ? 0.097 5.09 -11.883 1 91.44 46 ILE B N 1
ATOM 1163 C CA . ILE B 1 46 ? -0.734 4.293 -12.781 1 91.44 46 ILE B CA 1
ATOM 1164 C C . ILE B 1 46 ? -0.383 2.814 -12.625 1 91.44 46 ILE B C 1
ATOM 1166 O O . ILE B 1 46 ? 0.645 2.473 -12.039 1 91.44 46 ILE B O 1
ATOM 1170 N N . ALA B 1 47 ? -1.264 1.978 -13.188 1 94.75 47 ALA B N 1
ATOM 1171 C CA . ALA B 1 47 ? -0.975 0.545 -13.203 1 94.75 47 ALA B CA 1
ATOM 1172 C C . ALA B 1 47 ? 0.275 0.25 -14.031 1 94.75 47 ALA B C 1
ATOM 1174 O O . ALA B 1 47 ? 0.54 0.92 -15.0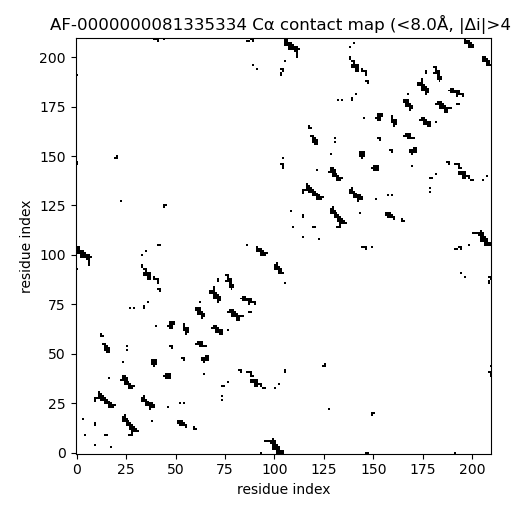31 1 94.75 47 ALA B O 1
ATOM 1175 N N . LEU B 1 48 ? 0.951 -0.813 -13.641 1 97.75 48 LEU B N 1
ATOM 1176 C CA . LEU B 1 48 ? 2.236 -1.131 -14.258 1 97.75 48 LEU B CA 1
ATOM 1177 C C . LEU B 1 48 ? 2.043 -1.808 -15.609 1 97.75 48 LEU B C 1
ATOM 1179 O O . LEU B 1 48 ? 2.859 -1.635 -16.516 1 97.75 48 LEU B O 1
ATOM 1183 N N . GLU B 1 49 ? 1.033 -2.582 -15.703 1 97.25 49 GLU B N 1
ATOM 1184 C CA . GLU B 1 49 ? 0.953 -3.488 -16.844 1 97.25 49 GLU B CA 1
ATOM 1185 C C . GLU B 1 49 ? -0.004 -2.953 -17.906 1 97.25 49 GLU B C 1
ATOM 1187 O O . GLU B 1 49 ? -0.983 -2.277 -17.578 1 97.25 49 GLU B O 1
ATOM 1192 N N . TRP B 1 50 ? 0.223 -3.289 -19.172 1 95.81 50 TRP B N 1
ATOM 1193 C CA . TRP B 1 50 ? -0.707 -3.021 -20.266 1 95.81 50 TRP B CA 1
ATOM 1194 C C . TRP B 1 50 ? -1.553 -4.254 -20.578 1 95.81 50 TRP B C 1
ATOM 1196 O O . TRP B 1 50 ? -2.65 -4.137 -21.125 1 95.81 50 TRP B O 1
ATOM 1206 N N . GLN B 1 51 ? -0.994 -5.352 -20.375 1 96.69 51 GLN B N 1
ATOM 1207 C CA . GLN B 1 51 ? -1.694 -6.621 -20.531 1 96.69 51 GLN B CA 1
ATOM 1208 C C . GLN B 1 51 ? -1.837 -7.336 -19.188 1 96.69 51 GLN B C 1
ATOM 1210 O O . GLN B 1 51 ? -0.896 -7.367 -18.391 1 96.69 51 GLN B O 1
ATOM 1215 N N . PRO B 1 52 ? -3 -7.984 -19 1 97.06 52 PRO B N 1
ATOM 1216 C CA . PRO B 1 52 ? -3.207 -8.672 -17.719 1 97.06 52 PRO B CA 1
ATOM 1217 C C . PRO B 1 52 ? -2.08 -9.656 -17.391 1 97.06 52 PRO B C 1
ATOM 1219 O O . PRO B 1 52 ? -1.576 -10.344 -18.281 1 97.06 52 PRO B O 1
ATOM 1222 N N . ASP B 1 53 ? -1.608 -9.633 -16.156 1 98.31 53 ASP B N 1
ATOM 1223 C CA . ASP B 1 53 ? -0.707 -10.609 -15.555 1 98.31 53 ASP B CA 1
ATOM 1224 C C . ASP B 1 53 ? 0.718 -10.438 -16.078 1 98.31 53 ASP B C 1
ATOM 1226 O O . ASP B 1 53 ? 1.607 -11.219 -15.734 1 98.31 53 ASP B O 1
ATOM 1230 N N . ARG B 1 54 ? 0.928 -9.43 -16.922 1 97.88 54 ARG B N 1
ATOM 1231 C CA . ARG B 1 54 ? 2.26 -9.219 -17.484 1 97.88 54 ARG B CA 1
ATOM 1232 C C . ARG B 1 54 ? 2.945 -8.023 -16.828 1 97.88 54 ARG B C 1
ATOM 1234 O O . ARG B 1 54 ? 2.77 -6.883 -17.266 1 97.88 54 ARG B O 1
ATOM 1241 N N . PHE B 1 55 ? 3.838 -8.383 -15.875 1 98.88 55 PHE B N 1
ATOM 1242 C CA . PHE B 1 55 ? 4.488 -7.324 -15.109 1 98.88 55 PHE B CA 1
ATOM 1243 C C . PHE B 1 55 ? 6.004 -7.422 -15.234 1 98.88 55 PHE B C 1
ATOM 1245 O O . PHE B 1 55 ? 6.727 -6.551 -14.742 1 98.88 55 PHE B O 1
ATOM 1252 N N . LEU B 1 56 ? 6.516 -8.477 -15.828 1 98.81 56 LEU B N 1
ATOM 1253 C CA . LEU B 1 56 ? 7.957 -8.727 -15.812 1 98.81 56 LEU B CA 1
ATOM 1254 C C . LEU B 1 56 ? 8.594 -8.32 -17.141 1 98.81 56 LEU B C 1
ATOM 1256 O O . LEU B 1 56 ? 7.93 -8.328 -18.172 1 98.81 56 LEU B O 1
ATOM 1260 N N . ASP B 1 57 ? 9.852 -7.988 -17.016 1 98.31 57 ASP B N 1
ATOM 1261 C CA . ASP B 1 57 ? 10.609 -7.742 -18.25 1 98.31 57 ASP B CA 1
ATOM 1262 C C . ASP B 1 57 ? 10.852 -9.039 -19 1 98.31 57 ASP B C 1
ATOM 1264 O O . ASP B 1 57 ? 10.477 -10.117 -18.547 1 98.31 57 ASP B O 1
ATOM 1268 N N . ASP B 1 58 ? 11.523 -8.922 -20.109 1 96.62 58 ASP B N 1
ATOM 1269 C CA . ASP B 1 58 ? 11.688 -10.07 -21 1 96.62 58 ASP B CA 1
ATOM 1270 C C . ASP B 1 58 ? 12.492 -11.172 -20.328 1 96.62 58 ASP B C 1
ATOM 1272 O O . ASP B 1 58 ? 12.25 -12.359 -20.562 1 96.62 58 ASP B O 1
ATOM 1276 N N . SER B 1 59 ? 13.43 -10.828 -19.547 1 96.62 59 SER B N 1
ATOM 1277 C CA . SER B 1 59 ? 14.281 -11.812 -18.891 1 96.62 59 SER B CA 1
ATOM 1278 C C . SER B 1 59 ? 13.609 -12.359 -17.641 1 96.62 59 SER B C 1
ATOM 1280 O O . SER B 1 59 ? 14.141 -13.266 -16.984 1 96.62 59 SER B O 1
ATOM 1282 N N . ALA B 1 60 ? 12.523 -11.789 -17.203 1 97.06 60 ALA B N 1
ATOM 1283 C CA . ALA B 1 60 ? 11.797 -12.141 -15.992 1 97.06 60 ALA B CA 1
ATOM 1284 C C . ALA B 1 60 ? 12.633 -11.859 -14.75 1 97.06 60 ALA B C 1
ATOM 1286 O O . ALA B 1 60 ? 12.477 -12.523 -13.719 1 97.06 60 ALA B O 1
ATOM 1287 N N . SER B 1 61 ? 13.484 -10.891 -14.836 1 97.88 61 SER B N 1
ATOM 1288 C CA . SER B 1 61 ? 14.375 -10.609 -13.719 1 97.88 61 SER B CA 1
ATOM 1289 C C . SER B 1 61 ? 13.945 -9.352 -12.969 1 97.88 61 SER B C 1
ATOM 1291 O O . SER B 1 61 ? 14.375 -9.117 -11.836 1 97.88 61 SER B O 1
ATOM 1293 N N . LEU B 1 62 ? 13.164 -8.555 -13.602 1 98.81 62 LEU B N 1
ATOM 1294 C CA . LEU B 1 62 ? 12.703 -7.285 -13.047 1 98.81 62 LEU B CA 1
ATOM 1295 C C . LEU B 1 62 ? 11.211 -7.098 -13.273 1 98.81 62 LEU B C 1
ATOM 1297 O O . LEU B 1 62 ? 10.648 -7.641 -14.227 1 98.81 62 LEU B O 1
ATOM 1301 N N . ILE B 1 63 ? 10.555 -6.387 -12.352 1 98.88 63 ILE B N 1
ATOM 1302 C CA . ILE B 1 63 ? 9.219 -5.855 -12.617 1 98.88 63 ILE B CA 1
ATOM 1303 C C . ILE B 1 63 ? 9.32 -4.641 -13.539 1 98.88 63 ILE B C 1
ATOM 1305 O O . ILE B 1 63 ? 10.195 -3.789 -13.359 1 98.88 63 ILE B O 1
ATOM 1309 N N . GLN B 1 64 ? 8.438 -4.578 -14.5 1 98.81 64 GLN B N 1
ATOM 1310 C CA . GLN B 1 64 ? 8.508 -3.498 -15.484 1 98.81 64 GLN B CA 1
ATOM 1311 C C . GLN B 1 64 ? 7.164 -2.797 -15.633 1 98.81 64 GLN B C 1
ATOM 1313 O O . GLN B 1 64 ? 6.129 -3.453 -15.766 1 98.81 64 GLN B O 1
ATOM 1318 N N . CYS B 1 65 ? 7.191 -1.521 -15.516 1 98.38 65 CYS B N 1
ATOM 1319 C CA . CYS B 1 65 ? 6.023 -0.75 -15.922 1 98.38 65 CYS B CA 1
ATOM 1320 C C . CYS B 1 65 ? 5.977 -0.59 -17.438 1 98.38 65 CYS B C 1
ATOM 1322 O O . CYS B 1 65 ? 6.91 -0.058 -18.031 1 98.38 65 CYS B O 1
ATOM 1324 N N . ALA B 1 66 ? 4.934 -0.885 -18 1 97.94 66 ALA B N 1
ATOM 1325 C CA . ALA B 1 66 ? 4.812 -0.955 -19.453 1 97.94 66 ALA B CA 1
ATOM 1326 C C . ALA B 1 66 ? 4.68 0.439 -20.062 1 97.94 66 ALA B C 1
ATOM 1328 O O . ALA B 1 66 ? 4.93 0.629 -21.25 1 97.94 66 ALA B O 1
ATOM 1329 N N . THR B 1 67 ? 4.266 1.367 -19.297 1 96.81 67 THR B N 1
ATOM 1330 C CA . THR B 1 67 ? 3.898 2.664 -19.859 1 96.81 67 THR B CA 1
ATOM 1331 C C . THR B 1 67 ? 5.141 3.502 -20.141 1 96.81 67 THR B C 1
ATOM 1333 O O . THR B 1 67 ? 5.363 3.93 -21.281 1 96.81 67 THR B O 1
ATOM 1336 N N . HIS B 1 68 ? 6.035 3.672 -19.172 1 96.81 68 HIS B N 1
ATOM 1337 C CA . HIS B 1 68 ? 7.207 4.52 -19.359 1 96.81 68 HIS B CA 1
ATOM 1338 C C . HIS B 1 68 ? 8.492 3.717 -19.219 1 96.81 68 HIS B C 1
ATOM 1340 O O . HIS B 1 68 ? 9.586 4.285 -19.234 1 96.81 68 HIS B O 1
ATOM 1346 N N . GLY B 1 69 ? 8.344 2.445 -18.859 1 98.06 69 GLY B N 1
ATOM 1347 C CA . GLY B 1 69 ? 9.484 1.542 -18.906 1 98.06 69 GLY B CA 1
ATOM 1348 C C . GLY B 1 69 ? 10.289 1.511 -17.625 1 98.06 69 GLY B C 1
ATOM 1349 O O . GLY B 1 69 ? 11.43 1.058 -17.609 1 98.06 69 GLY B O 1
ATOM 1350 N N . ALA B 1 70 ? 9.727 2.008 -16.531 1 98.25 70 ALA B N 1
ATOM 1351 C CA . ALA B 1 70 ? 10.414 1.9 -15.25 1 98.25 70 ALA B CA 1
ATOM 1352 C C . ALA B 1 70 ? 10.703 0.442 -14.898 1 98.25 70 ALA B C 1
ATOM 1354 O O . ALA B 1 70 ? 9.867 -0.434 -15.133 1 98.25 70 ALA B O 1
ATOM 1355 N N . LEU B 1 71 ? 11.938 0.197 -14.297 1 98.88 71 LEU B N 1
ATOM 1356 C CA . LEU B 1 71 ? 12.367 -1.145 -13.914 1 98.88 71 LEU B CA 1
ATOM 1357 C C . LEU B 1 71 ? 12.594 -1.232 -12.406 1 98.88 71 LEU B C 1
ATOM 1359 O O . LEU B 1 71 ? 13.289 -0.392 -11.828 1 98.88 71 LEU B O 1
ATOM 1363 N N . PHE B 1 72 ? 12 -2.262 -11.781 1 98.75 72 PHE B N 1
ATOM 1364 C CA . PHE B 1 72 ? 12.055 -2.438 -10.328 1 98.75 72 PHE B CA 1
ATOM 1365 C C . PHE B 1 72 ? 12.656 -3.791 -9.977 1 98.75 72 PHE B C 1
ATOM 1367 O O . PHE B 1 72 ? 12.367 -4.797 -10.633 1 98.75 72 PHE B O 1
ATOM 1374 N N . LEU B 1 73 ? 13.414 -3.795 -8.891 1 98.81 73 LEU B N 1
ATOM 1375 C CA . LEU B 1 73 ? 13.844 -5.066 -8.32 1 98.81 73 LEU B CA 1
ATOM 1376 C C . LEU B 1 73 ? 12.648 -5.84 -7.77 1 98.81 73 LEU B C 1
ATOM 1378 O O . LEU B 1 73 ? 11.797 -5.27 -7.086 1 98.81 73 LEU B O 1
ATOM 1382 N N . ILE B 1 74 ? 12.602 -7.148 -8.062 1 98.75 74 ILE B N 1
ATOM 1383 C CA . ILE B 1 74 ? 11.477 -7.977 -7.637 1 98.75 74 ILE B CA 1
ATOM 1384 C C . ILE B 1 74 ? 11.453 -8.086 -6.113 1 98.75 74 ILE B C 1
ATOM 1386 O O . ILE B 1 74 ? 10.391 -8.016 -5.492 1 98.75 74 ILE B O 1
ATOM 1390 N N . GLU B 1 75 ? 12.609 -8.188 -5.453 1 98.44 75 GLU B N 1
ATOM 1391 C CA . GLU B 1 75 ? 12.727 -8.516 -4.035 1 98.44 75 GLU B CA 1
ATOM 1392 C C . GLU B 1 75 ? 12.43 -7.305 -3.162 1 98.44 75 GLU B C 1
ATOM 1394 O O . GLU B 1 75 ? 11.883 -7.441 -2.064 1 98.44 75 GLU B O 1
ATOM 1399 N N . SER B 1 76 ? 12.812 -6.148 -3.658 1 97.5 76 SER B N 1
ATOM 1400 C CA . SER B 1 76 ? 12.688 -4.977 -2.795 1 97.5 76 SER B CA 1
ATOM 1401 C C . SER B 1 76 ? 11.664 -3.988 -3.344 1 97.5 76 SER B C 1
ATOM 1403 O O . SER B 1 76 ? 11.203 -3.102 -2.621 1 97.5 76 SER B O 1
ATOM 1405 N N . GLY B 1 77 ? 11.352 -4.047 -4.633 1 97.94 77 GLY B N 1
ATOM 1406 C CA . GLY B 1 77 ? 10.461 -3.084 -5.254 1 97.94 77 GLY B CA 1
ATOM 1407 C C . GLY B 1 77 ? 11.148 -1.783 -5.625 1 97.94 77 GLY B C 1
ATOM 1408 O O . GLY B 1 77 ? 10.5 -0.849 -6.105 1 97.94 77 GLY B O 1
ATOM 1409 N N . GLU B 1 78 ? 12.469 -1.688 -5.441 1 97.62 78 GLU B N 1
ATOM 1410 C CA . GLU B 1 78 ? 13.211 -0.463 -5.73 1 97.62 78 GLU B CA 1
ATOM 1411 C C . GLU B 1 78 ? 13.344 -0.244 -7.234 1 97.62 78 GLU B C 1
ATOM 1413 O O . GLU B 1 78 ? 13.703 -1.165 -7.973 1 97.62 78 GLU B O 1
ATOM 1418 N N . CYS B 1 79 ? 13.023 0.927 -7.676 1 98.06 79 CYS B N 1
ATOM 1419 C CA . CYS B 1 79 ? 13.203 1.284 -9.078 1 98.06 79 CYS B CA 1
ATOM 1420 C C . CYS B 1 79 ? 14.672 1.56 -9.391 1 98.06 79 CYS B C 1
ATOM 1422 O O . CYS B 1 79 ? 15.281 2.439 -8.781 1 98.06 79 CYS B O 1
ATOM 1424 N N . ILE B 1 80 ? 15.227 0.92 -10.336 1 98.5 80 ILE B N 1
ATOM 1425 C CA . ILE B 1 80 ? 16.656 1.034 -10.586 1 98.5 80 ILE B CA 1
ATOM 1426 C C . ILE B 1 80 ? 16.891 1.695 -11.938 1 98.5 80 ILE B C 1
ATOM 1428 O O . ILE B 1 80 ? 18.047 1.993 -12.297 1 98.5 80 ILE B O 1
ATOM 1432 N N . ALA B 1 81 ? 15.898 1.889 -12.742 1 98.38 81 ALA B N 1
ATOM 1433 C CA . ALA B 1 81 ? 16 2.539 -14.047 1 98.38 81 ALA B CA 1
ATOM 1434 C C . ALA B 1 81 ? 14.656 3.107 -14.484 1 98.38 81 ALA B C 1
ATOM 1436 O O . ALA B 1 81 ? 13.602 2.529 -14.188 1 98.38 81 ALA B O 1
ATOM 1437 N N . GLY B 1 82 ? 14.703 4.184 -15.281 1 97.31 82 GLY B N 1
ATOM 1438 C CA . GLY B 1 82 ? 13.477 4.828 -15.734 1 97.31 82 GLY B CA 1
ATOM 1439 C C . GLY B 1 82 ? 13.164 6.109 -14.992 1 97.31 82 GLY B C 1
ATOM 1440 O O . GLY B 1 82 ? 14.023 6.652 -14.289 1 97.31 82 GLY B O 1
ATOM 1441 N N . PRO B 1 83 ? 11.875 6.637 -15.109 1 96.19 83 PRO B N 1
ATOM 1442 C CA . PRO B 1 83 ? 11.57 8.008 -14.695 1 96.19 83 PRO B CA 1
ATOM 1443 C C . PRO B 1 83 ? 11.406 8.141 -13.18 1 96.19 83 PRO B C 1
ATOM 1445 O O . PRO B 1 83 ? 11.383 9.25 -12.656 1 96.19 83 PRO B O 1
ATOM 1448 N N . CYS B 1 84 ? 11.266 7.141 -12.445 1 94.19 84 CYS B N 1
ATOM 1449 C CA . CYS B 1 84 ? 11.125 7.219 -10.992 1 94.19 84 CYS B CA 1
ATOM 1450 C C . CYS B 1 84 ? 12.266 6.5 -10.297 1 94.19 84 CYS B C 1
ATOM 1452 O O . CYS B 1 84 ? 12.078 5.918 -9.227 1 94.19 84 CYS B O 1
ATOM 1454 N N . ALA B 1 85 ? 13.367 6.379 -10.938 1 95.31 85 ALA B N 1
ATOM 1455 C CA . ALA B 1 85 ? 14.539 5.75 -10.328 1 95.31 85 ALA B CA 1
ATOM 1456 C C . ALA B 1 85 ? 14.758 6.273 -8.906 1 95.31 85 ALA B C 1
ATOM 1458 O O . ALA B 1 85 ? 14.672 7.48 -8.664 1 95.31 85 ALA B O 1
ATOM 1459 N N . GLY B 1 86 ? 15.008 5.367 -7.961 1 93.88 86 GLY B N 1
ATOM 1460 C CA . GLY B 1 86 ? 15.203 5.715 -6.562 1 93.88 86 GLY B CA 1
ATOM 1461 C C . GLY B 1 86 ? 13.945 5.566 -5.727 1 93.88 86 GLY B C 1
ATOM 1462 O O . GLY B 1 86 ? 14.023 5.461 -4.5 1 93.88 86 GLY B O 1
ATOM 1463 N N . GLN B 1 87 ? 12.781 5.629 -6.312 1 93.12 87 GLN B N 1
ATOM 1464 C CA . GLN B 1 87 ? 11.523 5.336 -5.629 1 93.12 87 GLN B CA 1
ATOM 1465 C C . GLN B 1 87 ? 11.266 3.834 -5.586 1 93.12 87 GLN B C 1
ATOM 1467 O O . GLN B 1 87 ? 12.086 3.039 -6.051 1 93.12 87 GLN B O 1
ATOM 1472 N N . SER B 1 88 ? 10.164 3.457 -4.863 1 95.5 88 SER B N 1
ATOM 1473 C CA . SER B 1 88 ? 9.8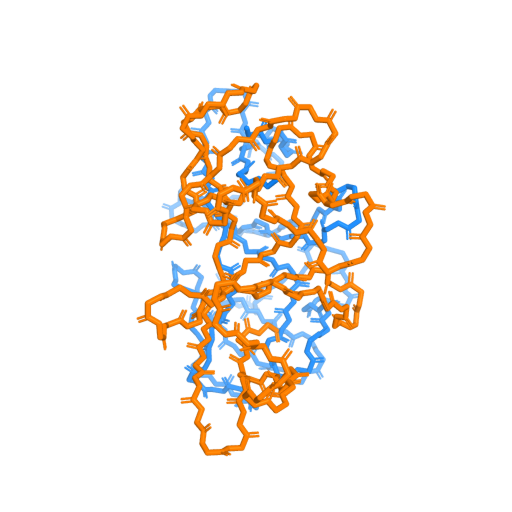91 2.031 -4.738 1 95.5 88 SER B CA 1
ATOM 1474 C C . SER B 1 88 ? 8.398 1.738 -4.887 1 95.5 88 SER B C 1
ATOM 1476 O O . SER B 1 88 ? 7.562 2.59 -4.586 1 95.5 88 SER B O 1
ATOM 1478 N N . LEU B 1 89 ? 8.117 0.567 -5.375 1 96.5 89 LEU B N 1
ATOM 1479 C CA . LEU B 1 89 ? 6.766 0.036 -5.254 1 96.5 89 LEU B CA 1
ATOM 1480 C C . LEU B 1 89 ? 6.379 -0.15 -3.791 1 96.5 89 LEU B C 1
ATOM 1482 O O . LEU B 1 89 ? 7.25 -0.336 -2.936 1 96.5 89 LEU B O 1
ATOM 1486 N N . VAL B 1 90 ? 5.09 -0.079 -3.566 1 93.69 90 VAL B N 1
ATOM 1487 C CA . VAL B 1 90 ? 4.605 -0.354 -2.217 1 93.69 90 VAL B CA 1
ATOM 1488 C C . VAL B 1 90 ? 4.414 -1.857 -2.035 1 93.69 90 VAL B C 1
ATOM 1490 O O . VAL B 1 90 ? 3.557 -2.463 -2.686 1 93.69 90 VAL B O 1
ATOM 1493 N N . ALA B 1 91 ? 5.203 -2.375 -1.115 1 95.25 91 ALA B N 1
ATOM 1494 C CA . ALA B 1 91 ? 5.133 -3.811 -0.854 1 95.25 91 ALA B CA 1
ATOM 1495 C C . ALA B 1 91 ? 3.949 -4.145 0.052 1 95.25 91 ALA B C 1
ATOM 1497 O O . ALA B 1 91 ? 3.6 -3.365 0.94 1 95.25 91 ALA B O 1
ATOM 1498 N N . LEU B 1 92 ? 3.367 -5.219 -0.203 1 94.44 92 LEU B N 1
ATOM 1499 C CA . LEU B 1 92 ? 2.326 -5.766 0.659 1 94.44 92 LEU B CA 1
ATOM 1500 C C . LEU B 1 92 ? 2.832 -6.988 1.416 1 94.44 92 LEU B C 1
ATOM 1502 O O . LEU B 1 92 ? 3.441 -7.883 0.823 1 94.44 92 LEU B O 1
ATOM 1506 N N . PRO B 1 93 ? 2.555 -7.02 2.727 1 91.19 93 PRO B N 1
ATOM 1507 C CA . PRO B 1 93 ? 2.852 -8.273 3.426 1 91.19 93 PRO B CA 1
ATOM 1508 C C . PRO B 1 93 ? 2.02 -9.445 2.914 1 91.19 93 PRO B C 1
ATOM 1510 O O . PRO B 1 93 ? 0.84 -9.281 2.594 1 91.19 93 PRO B O 1
ATOM 1513 N N . GLY B 1 94 ? 2.713 -10.555 2.744 1 95 94 GLY B N 1
ATOM 1514 C CA . GLY B 1 94 ? 2.016 -11.75 2.309 1 95 94 GLY B CA 1
ATOM 1515 C C . GLY B 1 94 ? 2.74 -13.031 2.682 1 95 94 GLY B C 1
ATOM 1516 O O . GLY B 1 94 ? 3.809 -12.992 3.295 1 95 94 GLY B O 1
ATOM 1517 N N . ARG B 1 95 ? 2.014 -14.07 2.445 1 95.19 95 ARG B N 1
ATOM 1518 C CA . ARG B 1 95 ? 2.615 -15.367 2.717 1 95.19 95 ARG B CA 1
ATOM 1519 C C . ARG B 1 95 ? 2.088 -16.422 1.753 1 95.19 95 ARG B C 1
ATOM 1521 O O . ARG B 1 95 ? 1.099 -16.203 1.052 1 95.19 95 ARG B O 1
ATOM 1528 N N . GLU B 1 96 ? 2.783 -17.516 1.698 1 97.69 96 GLU B N 1
ATOM 1529 C CA . GLU B 1 96 ? 2.371 -18.703 0.965 1 97.69 96 GLU B CA 1
ATOM 1530 C C . GLU B 1 96 ? 2.26 -19.906 1.894 1 97.69 96 GLU B C 1
ATOM 1532 O O . GLU B 1 96 ? 3.148 -20.156 2.711 1 97.69 96 GLU B O 1
ATOM 1537 N N . ASP B 1 97 ? 1.108 -20.578 1.77 1 97.44 97 ASP B N 1
ATOM 1538 C CA . ASP B 1 97 ? 0.943 -21.828 2.525 1 97.44 97 ASP B CA 1
ATOM 1539 C C . ASP B 1 97 ? 0.363 -22.922 1.647 1 97.44 97 ASP B C 1
ATOM 1541 O O . ASP B 1 97 ? 0.401 -22.844 0.419 1 97.44 97 ASP B O 1
ATOM 1545 N N . GLU B 1 98 ? -0.101 -24 2.266 1 97.31 98 GLU B N 1
ATOM 1546 C CA . GLU B 1 98 ? -0.558 -25.172 1.511 1 97.31 98 GLU B CA 1
ATOM 1547 C C . GLU B 1 98 ? -1.77 -24.828 0.648 1 97.31 98 GLU B C 1
ATOM 1549 O O . GLU B 1 98 ? -1.995 -25.453 -0.39 1 97.31 98 GLU B O 1
ATOM 1554 N N . GLN B 1 99 ? -2.541 -23.844 1.141 1 97.69 99 GLN B N 1
ATOM 1555 C CA . GLN B 1 99 ? -3.742 -23.469 0.401 1 97.69 99 GLN B CA 1
ATOM 1556 C C . GLN B 1 99 ? -3.402 -22.562 -0.772 1 97.69 99 GLN B C 1
ATOM 1558 O O . GLN B 1 99 ? -4.148 -22.5 -1.752 1 97.69 99 GLN B O 1
ATOM 1563 N N . GLY B 1 100 ? -2.396 -21.719 -0.584 1 98.5 100 GLY B N 1
ATOM 1564 C CA . GLY B 1 100 ? -2.008 -20.812 -1.663 1 98.5 100 GLY B CA 1
ATOM 1565 C C . GLY B 1 100 ? -1.392 -19.516 -1.171 1 98.5 100 GLY B C 1
ATOM 1566 O O . GLY B 1 100 ? -0.647 -19.516 -0.189 1 98.5 100 GLY B O 1
ATOM 1567 N N . LEU B 1 101 ? -1.616 -18.469 -1.929 1 98.44 101 LEU B N 1
ATOM 1568 C CA . LEU B 1 101 ? -1.042 -17.156 -1.662 1 98.44 101 LEU B CA 1
ATOM 1569 C C . LEU B 1 101 ? -2.035 -16.281 -0.919 1 98.44 101 LEU B C 1
ATOM 1571 O O . LEU B 1 101 ? -3.223 -16.25 -1.251 1 98.44 101 LEU B O 1
ATOM 1575 N N . TRP B 1 102 ? -1.537 -15.594 0.085 1 95.19 102 TRP B N 1
ATOM 1576 C CA . TRP B 1 102 ? -2.314 -14.695 0.933 1 95.19 102 TRP B CA 1
ATOM 1577 C C . TRP B 1 102 ? -1.643 -13.336 1.04 1 95.19 102 TRP B C 1
ATOM 1579 O O . TRP B 1 102 ? -0.416 -13.242 1.14 1 95.19 102 TRP B O 1
ATOM 1589 N N . VAL B 1 103 ? -2.43 -12.258 1.068 1 94 103 VAL B N 1
ATOM 1590 C CA . VAL B 1 103 ? -1.858 -10.93 1.229 1 94 103 VAL B CA 1
ATOM 1591 C C . VAL B 1 103 ? -2.617 -10.164 2.314 1 94 103 VAL B C 1
ATOM 1593 O O . VAL B 1 103 ? -3.812 -10.398 2.521 1 94 103 VAL B O 1
ATOM 1596 N N . ALA B 1 104 ? -1.801 -9.422 2.994 1 85.81 104 ALA B N 1
ATOM 1597 C CA . ALA B 1 104 ? -2.424 -8.523 3.963 1 85.81 104 ALA B CA 1
ATOM 1598 C C . ALA B 1 104 ? -2.904 -7.242 3.291 1 85.81 104 ALA B C 1
ATOM 1600 O O . ALA B 1 104 ? -2.098 -6.469 2.766 1 85.81 104 ALA B O 1
ATOM 1601 N N . ILE B 1 105 ? -4.23 -7.094 3.152 1 81.31 105 ILE B N 1
ATOM 1602 C CA . ILE B 1 105 ? -4.766 -5.875 2.551 1 81.31 105 ILE B CA 1
ATOM 1603 C C . ILE B 1 105 ? -6.215 -5.676 2.992 1 81.31 105 ILE B C 1
ATOM 1605 O O . ILE B 1 105 ? -6.906 -6.637 3.324 1 81.31 105 ILE B O 1
#

pLDDT: mean 95.76, std 4.14, range [79.0, 98.88]

Foldseek 3Di:
DDFDDAAVVAPELFKAWDADVNFIKMWGHYPNDIWIFGQFDPQPGDGQDPDGRDQADPVSQWGFRPPFTFTAGRPWQATCDTDPHRDGTGTWDWDADNRHIGTDD/DDFDDAAVVAPELFKAWDADVNFIKMWGHYPNDIWIFGQFDPQPGDGQDPDGRDQADPVSQWGFRPPFTFTAGRPWQATCDTDPHRDGTGTWDWDADNRHIGTDD